Protein AF-A0A4S8J943-F1 (afdb_monomer)

Solvent-accessible surface area (backbone atoms only — not comparable to full-atom values): 22287 Å² total; per-residue (Å²): 136,80,87,85,87,86,80,88,88,89,83,84,87,82,88,81,89,91,85,79,89,87,84,91,85,88,86,90,83,80,93,81,88,86,79,89,82,87,82,88,81,82,85,86,86,86,87,87,85,79,93,77,91,72,76,83,82,77,74,75,72,60,72,79,56,96,92,34,39,56,69,59,49,34,50,54,53,50,51,44,57,72,70,78,46,91,52,74,71,58,53,48,57,63,50,73,76,32,89,60,46,85,79,45,50,64,59,38,49,52,48,36,49,52,53,28,71,75,43,83,53,69,67,58,24,49,49,33,54,48,47,46,55,54,50,50,57,46,51,62,45,53,52,50,54,50,53,49,52,49,53,44,72,78,36,75,90,47,56,69,57,51,50,63,73,45,41,72,74,67,45,70,67,44,64,58,48,55,53,25,48,52,56,48,51,56,39,71,70,35,98,39,72,67,54,25,45,48,50,49,48,48,30,43,74,72,65,65,62,35,74,58,34,51,50,49,49,52,50,53,32,52,52,44,68,70,42,87,84,60,58,66,71,61,36,51,52,38,47,50,50,43,50,44,49,58,48,37,56,59,70,72,48,54,59,54,62,55,36,49,58,50,46,72,66,43,84,54,65,66,65,28,52,53,51,49,54,48,24,59,50,78,65,94,74,80,68,92,72,63,93,79,73,56,64,54,53,62,73,60,46,42,54,53,45,48,53,54,50,56,51,51,54,59,47,45,81,62,39,80,82,63,67,87,86,58,98,67,54,73,64,58,51,50,50,47,50,52,54,43,49,53,39,51,59,65,59,46,47,55,46,56,61,43,60,66,47,69,74,70,116

Foldseek 3Di:
DDDDDDDDDDDDDDDDDDDDDDDDDDDDDDDDDDDDDDDDDDDDDDDDDDDDPDDDPPPDFDDDDDPDGLLRVLVVVLCCCLPVDVDLVVVLVVVLPDPCCVVRVVVNLVSLVVCLVPDPPVVVSVSSVVSSVSNVVSVVVSVVVVVLVVVCVVCVPPVVVSCVVCVVVVCPVCVLLVVLVVLLVVLVPDPDLVVSLVSLLVCLVVVVCDPNNLVVLVVVLVCLVPDPPDDPVVNVSSVSNNVSNVVSCVVSDDLLVVLLVVLLPDPDPVVSVVSVVCLQDPDPPPPVPPPNRRHDHLVVNLVVLVVVLVVVVVVVVVCVVPDDPDPPDPSSNVSSVVSNVCSVPPPVVVVVVVVVVVVPD

Organism: Musa balbisiana (NCBI:txid52838)

Nearest PDB structures (foldseek):
  8rbz-assembly1_g  TM=1.792E-01  e=1.017E+00  Homo sapiens

Sequence (361 aa):
MDSNTHRPSLATSPCSPLLLSANTQASGRSRRKVTRSKRCLHLSKCVASDVGVANLEEQAEVEVAEGYTMTQFCDKMIEFFMHEKPQTKDWRKFLVFRDDWKKYKENFFDRCQVRADTEDDPVMKQKLVGLARKMKKIDDEIEKHMELLMEIQENPLDIDAVVARRRKEFTSDFSTLDVAQSKFDDILNSPSLDEACEKIKRLAKSKELDSSLILLIYRSWAAAKESTSMRSEVKDIMYHIYMTTKRSLKSIAPPEIKLLKYLLNITDPEERFSALATAFSPGDNHDNNDSNALYTTPKELHKWIKTMLDAYHLNKEETDLMEARRMGDPVVIQRLFILKETIEEEYMRQLSEKEDQEGKE

Secondary structure (DSSP, 8-state):
----------------------------------------------------------------BTTB-HHHHHHHHHHHHHHT---HHHHHHHHHT-TTHHHHHHHHHHHHHHHHHH---HHHHHHHHHHHHHHHHHHHHHHHHHHHHHHHHH-TT-HHHHHHHHHHHHTTTTHHHHHHHHHHHHHHT-SSHHHHHHHHHHHHHTT---HHHHHHHHHHHHHHHH-SSS-HHHHHHHHHHHHHHHHHHHHSS-HHHHHHHHHHH--SHHHHHHHHHHHH---S---TT-TT-----HHHHHHHHHHHHHHHHHHHHHHTTS-------HHHHHHHHHHHHHIIIIIIHHHHHHHHHHTT-

pLDDT: mean 70.71, std 22.61, range [24.86, 97.75]

Structure (mmCIF, N/CA/C/O backbone):
data_AF-A0A4S8J943-F1
#
_entry.id   AF-A0A4S8J943-F1
#
loop_
_atom_site.group_PDB
_atom_site.id
_atom_site.type_symbol
_atom_site.label_atom_id
_atom_site.label_alt_id
_atom_site.label_comp_id
_atom_site.label_asym_id
_atom_site.label_entity_id
_atom_site.label_seq_id
_atom_site.pdbx_PDB_ins_code
_atom_site.Cartn_x
_atom_site.Cartn_y
_atom_site.Cartn_z
_atom_site.occupancy
_atom_site.B_iso_or_equiv
_atom_site.auth_seq_id
_atom_site.auth_comp_id
_atom_site.auth_asym_id
_atom_site.auth_atom_id
_atom_site.pdbx_PDB_model_num
ATOM 1 N N . MET A 1 1 ? 22.360 -6.515 -78.325 1.00 39.94 1 MET A N 1
ATOM 2 C CA . MET A 1 1 ? 22.357 -7.201 -77.021 1.00 39.94 1 MET A CA 1
ATOM 3 C C . MET A 1 1 ? 21.036 -6.893 -76.363 1.00 39.94 1 MET A C 1
ATOM 5 O O . MET A 1 1 ? 20.540 -5.780 -76.501 1.00 39.94 1 MET A O 1
ATOM 9 N N . ASP A 1 2 ? 20.457 -7.927 -75.788 1.00 34.56 2 ASP A N 1
ATOM 10 C CA . ASP A 1 2 ? 19.021 -8.120 -75.610 1.00 34.56 2 ASP A CA 1
ATOM 11 C C . ASP A 1 2 ? 18.517 -7.422 -74.330 1.00 34.56 2 ASP A C 1
ATOM 13 O O . ASP A 1 2 ? 19.300 -7.145 -73.425 1.00 34.56 2 ASP A O 1
ATOM 17 N N . SER A 1 3 ? 17.290 -6.893 -74.277 1.00 35.41 3 SER A N 1
ATOM 18 C CA . SER A 1 3 ? 15.998 -7.605 -74.137 1.00 35.41 3 SER A CA 1
ATOM 19 C C . SER A 1 3 ? 15.977 -8.532 -72.899 1.00 35.41 3 SER A C 1
ATOM 21 O O . SER A 1 3 ? 16.920 -9.275 -72.669 1.00 35.41 3 SER A O 1
ATOM 23 N N . ASN A 1 4 ? 14.930 -8.579 -72.067 1.00 33.16 4 ASN A N 1
ATOM 24 C CA . ASN A 1 4 ? 13.526 -8.265 -72.352 1.00 33.16 4 ASN A CA 1
ATOM 25 C C . ASN A 1 4 ? 12.729 -7.778 -71.110 1.00 33.16 4 ASN A C 1
ATOM 27 O O . ASN A 1 4 ? 13.152 -7.924 -69.967 1.00 33.16 4 ASN A O 1
ATOM 31 N N . THR A 1 5 ? 11.544 -7.227 -71.369 1.00 44.31 5 THR A N 1
ATOM 32 C CA . THR A 1 5 ? 10.522 -6.715 -70.433 1.00 44.31 5 THR A CA 1
ATOM 33 C C . THR A 1 5 ? 9.673 -7.849 -69.821 1.00 44.31 5 THR A C 1
ATOM 35 O O . THR A 1 5 ? 9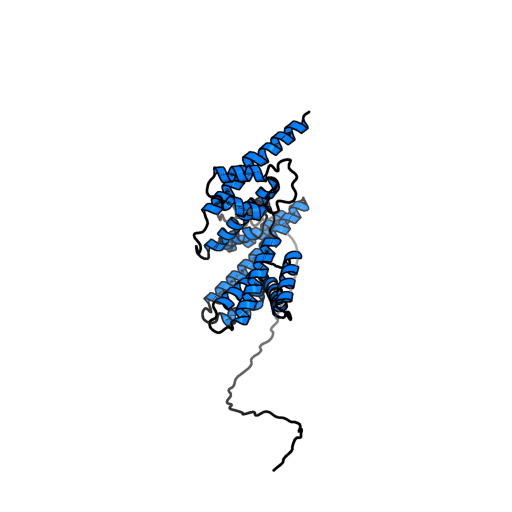.480 -8.849 -70.504 1.00 44.31 5 THR A O 1
ATOM 38 N N . HIS A 1 6 ? 9.101 -7.696 -68.604 1.00 33.78 6 HIS A N 1
ATOM 39 C CA . HIS A 1 6 ? 7.633 -7.794 -68.350 1.00 33.78 6 HIS A CA 1
ATOM 40 C C . HIS A 1 6 ? 7.135 -7.779 -66.879 1.00 33.78 6 HIS A C 1
ATOM 42 O O . HIS A 1 6 ? 7.672 -8.426 -65.987 1.00 33.78 6 HIS A O 1
ATOM 48 N N . ARG A 1 7 ? 5.983 -7.106 -66.703 1.00 36.78 7 ARG A N 1
ATOM 49 C CA . ARG A 1 7 ? 4.874 -7.366 -65.743 1.00 36.78 7 ARG A CA 1
ATOM 50 C C . ARG A 1 7 ? 3.617 -7.713 -66.599 1.00 36.78 7 ARG A C 1
ATOM 52 O O . ARG A 1 7 ? 3.679 -7.417 -67.800 1.00 36.78 7 ARG A O 1
ATOM 59 N N . PRO A 1 8 ? 2.515 -8.337 -66.105 1.00 44.47 8 PRO A N 1
ATOM 60 C CA . PRO A 1 8 ? 1.613 -7.850 -65.038 1.00 44.47 8 PRO A CA 1
ATOM 61 C C . PRO A 1 8 ? 1.472 -8.914 -63.900 1.00 44.47 8 PRO A C 1
ATOM 63 O O . PRO A 1 8 ? 2.521 -9.392 -63.490 1.00 44.47 8 PRO A O 1
ATOM 66 N N . SER A 1 9 ? 0.360 -9.334 -63.259 1.00 31.03 9 SER A N 1
ATOM 67 C CA . SER A 1 9 ? -1.102 -9.083 -63.332 1.00 31.03 9 SER A CA 1
ATOM 68 C C . SER A 1 9 ? -1.809 -9.470 -62.002 1.00 31.03 9 SER A C 1
ATOM 70 O O . SER A 1 9 ? -1.127 -9.653 -60.996 1.00 31.03 9 SER A O 1
ATOM 72 N N . LEU A 1 10 ? -3.150 -9.596 -61.979 1.00 35.31 10 LEU A N 1
ATOM 73 C CA . LEU A 1 10 ? -3.961 -10.075 -60.836 1.00 35.31 10 LEU A CA 1
ATOM 74 C C . LEU A 1 10 ? -4.938 -11.216 -61.211 1.00 35.31 10 LEU A C 1
ATOM 76 O O . LEU A 1 10 ? -5.450 -11.240 -62.326 1.00 35.31 10 LEU A O 1
ATOM 80 N N . ALA A 1 11 ? -5.260 -12.067 -60.225 1.00 31.08 11 ALA A N 1
ATOM 81 C CA . ALA A 1 11 ? -6.480 -12.889 -60.077 1.00 31.08 11 ALA A CA 1
ATOM 82 C C . ALA A 1 11 ? -6.577 -13.292 -58.578 1.00 31.08 11 ALA A C 1
ATOM 84 O O . ALA A 1 11 ? -5.583 -13.761 -58.034 1.00 31.08 11 ALA A O 1
ATOM 85 N N . THR A 1 12 ? -7.560 -12.888 -57.759 1.00 29.66 12 THR A N 1
ATOM 86 C CA . THR A 1 12 ? -8.988 -13.289 -57.636 1.00 29.66 12 THR A CA 1
ATOM 87 C C . THR A 1 12 ? -9.253 -14.720 -57.117 1.00 29.66 12 THR A C 1
ATOM 89 O O . THR A 1 12 ? -8.931 -15.690 -57.789 1.00 29.66 12 THR A O 1
ATOM 92 N N . SER A 1 13 ? -9.893 -14.761 -55.933 1.00 32.44 13 SER A N 1
ATOM 93 C CA . SER A 1 13 ? -10.597 -15.791 -55.116 1.00 32.44 13 SER A CA 1
ATOM 94 C C . SER A 1 13 ? -11.236 -17.020 -55.824 1.00 32.44 13 SER A C 1
ATOM 96 O O . SER A 1 13 ? -11.430 -16.930 -57.035 1.00 32.44 13 SER A O 1
ATOM 98 N N . PRO A 1 14 ? -11.689 -18.110 -55.122 1.00 42.41 14 PRO A N 1
ATOM 99 C CA . PRO A 1 14 ? -12.161 -18.167 -53.713 1.00 42.41 14 PRO A CA 1
ATOM 100 C C . PRO A 1 14 ? -11.860 -19.466 -52.891 1.00 42.41 14 PRO A C 1
ATOM 102 O O . PRO A 1 14 ? -11.020 -20.263 -53.277 1.00 42.41 14 PRO A O 1
ATOM 105 N N . CYS A 1 15 ? -12.553 -19.610 -51.739 1.00 27.33 15 CYS A N 1
ATOM 106 C CA . CYS A 1 15 ? -13.034 -20.809 -50.992 1.00 27.33 15 CYS A CA 1
ATOM 107 C C . CYS A 1 15 ? -12.532 -22.234 -51.370 1.00 27.33 15 CYS A C 1
ATOM 109 O O . CYS A 1 15 ? -12.395 -22.556 -52.539 1.00 27.33 15 CYS A O 1
ATOM 111 N N . SER A 1 16 ? -12.404 -23.216 -50.458 1.00 33.16 16 SER A N 1
ATOM 112 C CA . SER A 1 16 ? -13.113 -23.463 -49.175 1.00 33.16 16 SER A CA 1
ATOM 113 C C . SER A 1 16 ? -12.362 -24.509 -48.287 1.00 33.16 16 SER A C 1
ATOM 115 O O . SER A 1 16 ? -11.292 -24.956 -48.698 1.00 33.16 16 SER A O 1
ATOM 117 N N . PRO A 1 17 ? -12.847 -24.913 -47.085 1.00 40.41 17 PRO A N 1
ATOM 118 C CA . PRO A 1 17 ? -12.076 -25.734 -46.134 1.00 40.41 17 PRO A CA 1
ATOM 119 C C . PRO A 1 17 ? -12.160 -27.254 -46.373 1.00 40.41 17 PRO A C 1
ATOM 121 O O . PRO A 1 17 ? -13.110 -27.753 -46.975 1.00 40.41 17 PRO A O 1
ATOM 124 N N . LEU A 1 18 ? -11.209 -28.004 -45.798 1.00 29.39 18 LEU A N 1
ATOM 125 C CA . LEU A 1 18 ? -11.249 -29.469 -45.715 1.00 29.39 18 LEU A CA 1
ATOM 126 C C . LEU A 1 18 ? -11.749 -29.950 -44.345 1.00 29.39 18 LEU A C 1
ATOM 128 O O . LEU A 1 18 ? -11.126 -29.698 -43.316 1.00 29.39 18 LEU A O 1
ATOM 132 N N . LEU A 1 19 ? -12.851 -30.702 -44.364 1.00 31.66 19 LEU A N 1
ATOM 133 C CA . LEU A 1 19 ? -13.339 -31.524 -43.257 1.00 31.66 19 LEU A CA 1
ATOM 134 C C . LEU A 1 19 ? -13.044 -33.002 -43.538 1.00 31.66 19 LEU A C 1
ATOM 136 O O . LEU A 1 19 ? -13.517 -33.541 -44.536 1.00 31.66 19 LEU A O 1
ATOM 140 N N . LEU A 1 20 ? -12.385 -33.676 -42.596 1.00 28.47 20 LEU A N 1
ATOM 141 C CA . LEU A 1 20 ? -12.606 -35.094 -42.289 1.00 28.47 20 LEU A CA 1
ATOM 142 C C . LEU A 1 20 ? -12.950 -35.145 -40.784 1.00 28.47 20 LEU A C 1
ATOM 144 O O . LEU A 1 20 ? -12.270 -34.494 -40.000 1.00 28.47 20 LEU A O 1
ATOM 148 N N . SER A 1 21 ? -14.048 -35.725 -40.289 1.00 29.50 21 SER A N 1
ATOM 149 C CA . SER A 1 21 ? -14.754 -36.976 -40.626 1.00 29.50 21 SER A CA 1
ATOM 150 C C . SER A 1 21 ? -13.945 -38.241 -40.314 1.00 29.50 21 SER A C 1
ATOM 152 O O . SER A 1 21 ? -12.830 -38.367 -40.798 1.00 29.50 21 SER A O 1
ATOM 154 N N . ALA A 1 22 ? -14.443 -39.261 -39.607 1.00 29.59 22 ALA A N 1
ATOM 155 C CA . ALA A 1 22 ? -15.518 -39.386 -38.608 1.00 29.59 22 ALA A CA 1
ATOM 156 C C . ALA A 1 22 ? -15.441 -40.823 -38.042 1.00 29.59 22 ALA A C 1
ATOM 158 O O . ALA A 1 22 ? -15.153 -41.742 -38.800 1.00 29.59 22 ALA A O 1
ATOM 159 N N . ASN A 1 23 ? -15.731 -41.026 -36.753 1.00 30.39 23 ASN A N 1
ATOM 160 C CA . ASN A 1 23 ? -16.253 -42.273 -36.156 1.00 30.39 23 ASN A CA 1
ATOM 161 C C . ASN A 1 23 ? -16.553 -41.966 -34.674 1.00 30.39 23 ASN A C 1
ATOM 163 O O . ASN A 1 23 ? -15.660 -41.508 -33.973 1.00 30.39 23 ASN A O 1
ATOM 167 N N . THR A 1 24 ? -17.767 -42.044 -34.120 1.00 30.75 24 THR A N 1
ATOM 168 C CA . THR A 1 24 ? -18.928 -42.938 -34.327 1.00 30.75 24 THR A CA 1
ATOM 169 C C . THR A 1 24 ? -18.774 -44.310 -33.673 1.00 30.75 24 THR A C 1
ATOM 171 O O . THR A 1 24 ? -18.433 -45.289 -34.326 1.00 30.75 24 THR A O 1
ATOM 174 N N . GLN A 1 25 ? -19.180 -44.398 -32.404 1.00 31.61 25 GLN A N 1
ATOM 175 C CA . GLN A 1 25 ? -20.237 -45.330 -31.989 1.00 31.61 25 GLN A CA 1
ATOM 176 C C . GLN A 1 25 ? -20.905 -44.839 -30.694 1.00 31.61 25 GLN A C 1
ATOM 178 O O . GLN A 1 25 ? -20.355 -43.990 -29.996 1.00 31.61 25 GLN A O 1
ATOM 183 N N . ALA A 1 26 ? -22.129 -45.300 -30.415 1.00 31.38 26 ALA A N 1
ATOM 184 C CA . ALA A 1 26 ? -22.989 -44.718 -29.384 1.00 31.38 26 ALA A CA 1
ATOM 185 C C . ALA A 1 26 ? -23.801 -45.770 -28.613 1.00 31.38 26 ALA A C 1
ATOM 187 O O . ALA A 1 26 ? -24.328 -46.712 -29.200 1.00 31.38 26 ALA A O 1
ATOM 188 N N . SER A 1 27 ? -23.966 -45.551 -27.305 1.00 31.02 27 SER A N 1
ATOM 189 C CA . SER A 1 27 ? -24.962 -46.208 -26.448 1.00 31.02 27 SER A CA 1
ATOM 190 C C . SER A 1 27 ? -25.145 -45.390 -25.151 1.00 31.02 27 SER A C 1
ATOM 192 O O . SER A 1 27 ? -24.175 -44.843 -24.643 1.00 31.02 27 SER A O 1
ATOM 194 N N . GLY A 1 28 ? -26.337 -45.238 -24.560 1.00 28.39 28 GLY A N 1
ATOM 195 C CA . GLY A 1 28 ? -27.625 -45.732 -25.062 1.00 28.39 28 GLY A CA 1
ATOM 196 C C . GLY A 1 28 ? -28.763 -45.902 -24.042 1.00 28.39 28 GLY A C 1
ATOM 197 O O . GLY A 1 28 ? -29.527 -46.850 -24.194 1.00 28.39 28 GLY A O 1
ATOM 198 N N . ARG A 1 29 ? -28.904 -45.056 -23.002 1.00 30.83 29 ARG A N 1
ATOM 199 C CA . ARG A 1 29 ? -30.071 -45.015 -22.071 1.00 30.83 29 ARG A CA 1
ATOM 200 C C . ARG A 1 29 ? -29.953 -43.842 -21.077 1.00 30.83 29 ARG A C 1
ATOM 202 O O . ARG A 1 29 ? -28.854 -43.360 -20.863 1.00 30.83 29 ARG A O 1
ATOM 209 N N . SER A 1 30 ? -30.984 -43.409 -20.338 1.00 29.92 30 SER A N 1
ATOM 210 C CA . SER A 1 30 ? -32.407 -43.190 -20.671 1.00 29.92 30 SER A CA 1
ATOM 211 C C . SER A 1 30 ? -33.109 -42.447 -19.513 1.00 29.92 30 SER A C 1
ATOM 213 O O . SER A 1 30 ? -33.440 -43.038 -18.487 1.00 29.92 30 SER A O 1
ATOM 215 N N . ARG A 1 31 ? -33.338 -41.143 -19.707 1.00 34.00 31 ARG A N 1
ATOM 216 C CA . ARG A 1 31 ? -34.399 -40.290 -19.125 1.00 34.00 31 ARG A CA 1
ATOM 217 C C . ARG A 1 31 ? -35.362 -40.949 -18.104 1.00 34.00 31 ARG A C 1
ATOM 219 O O . ARG A 1 31 ? -36.233 -41.726 -18.491 1.00 34.00 31 ARG A O 1
ATOM 226 N N . ARG A 1 32 ? -35.407 -40.418 -16.872 1.00 29.11 32 ARG A N 1
ATOM 227 C CA . ARG A 1 32 ? -36.643 -40.346 -16.059 1.00 29.11 32 ARG A CA 1
ATOM 228 C C . ARG A 1 32 ? -36.814 -38.958 -15.433 1.00 29.11 32 ARG A C 1
ATOM 230 O O . ARG A 1 32 ? -35.981 -38.524 -14.651 1.00 29.11 32 ARG A O 1
ATOM 237 N N . LYS A 1 33 ? -37.921 -38.282 -15.763 1.00 35.19 33 LYS A N 1
ATOM 238 C CA . LYS A 1 33 ? -38.522 -37.237 -14.916 1.00 35.19 33 LYS A CA 1
ATOM 239 C C . LYS A 1 33 ? -39.558 -37.919 -14.022 1.00 35.19 33 LYS A C 1
ATOM 241 O O . LYS A 1 33 ? -40.261 -38.803 -14.506 1.00 35.19 33 LYS A O 1
ATOM 246 N N . VAL A 1 34 ? -39.712 -37.462 -12.784 1.00 30.30 34 VAL A N 1
ATOM 247 C CA . VAL A 1 34 ? -40.886 -37.752 -11.946 1.00 30.30 34 VAL A CA 1
ATOM 248 C C . VAL A 1 34 ? -41.404 -36.426 -11.405 1.00 30.30 34 VAL A C 1
ATOM 250 O O . VAL A 1 34 ? -40.619 -35.556 -11.033 1.00 30.30 34 VAL A O 1
ATOM 253 N N . THR A 1 35 ? -42.720 -36.245 -11.405 1.00 29.55 35 THR A N 1
ATOM 254 C CA . THR A 1 35 ? -43.385 -35.025 -10.943 1.00 29.55 35 THR A CA 1
ATOM 255 C C . THR A 1 35 ? -44.467 -35.355 -9.923 1.00 29.55 35 THR A C 1
ATOM 257 O O . THR A 1 35 ? -45.180 -36.339 -10.072 1.00 29.55 35 THR A O 1
ATOM 260 N N . ARG A 1 36 ? -44.641 -34.441 -8.958 1.00 29.45 36 ARG A N 1
ATOM 261 C CA . ARG A 1 36 ? -45.905 -34.141 -8.260 1.00 29.45 36 ARG A CA 1
ATOM 262 C C . ARG A 1 36 ? -46.612 -35.302 -7.535 1.00 29.45 36 ARG A C 1
ATOM 264 O O . ARG A 1 36 ? -47.326 -36.096 -8.134 1.00 29.45 36 ARG A O 1
ATOM 271 N N . SER A 1 37 ? -46.687 -35.171 -6.212 1.00 27.22 37 SER A N 1
ATOM 272 C CA . SER A 1 37 ? -47.910 -35.508 -5.475 1.00 27.22 37 SER A CA 1
ATOM 273 C C . SER A 1 37 ? -48.194 -34.433 -4.427 1.00 27.22 37 SER A C 1
ATOM 275 O O . SER A 1 37 ? -47.371 -34.187 -3.552 1.00 27.22 37 SER A O 1
ATOM 277 N N . LYS A 1 38 ? -49.349 -33.764 -4.533 1.00 34.12 38 LYS A N 1
ATOM 278 C CA . LYS A 1 38 ? -49.911 -32.969 -3.431 1.00 34.12 38 LYS A CA 1
ATOM 279 C C . LYS A 1 38 ? -50.801 -33.902 -2.614 1.00 34.12 38 LYS A C 1
ATOM 281 O O . LYS A 1 38 ? -51.592 -34.631 -3.211 1.00 34.12 38 LYS A O 1
ATOM 286 N N . ARG A 1 39 ? -50.791 -33.790 -1.286 1.00 26.86 39 ARG A N 1
ATOM 287 C CA . ARG A 1 39 ? -51.923 -34.247 -0.469 1.00 26.86 39 ARG A CA 1
ATOM 288 C C . ARG A 1 39 ? -52.151 -33.286 0.695 1.00 26.86 39 ARG A C 1
ATOM 290 O O . ARG A 1 39 ? -51.518 -33.389 1.733 1.00 26.86 39 ARG A O 1
ATOM 297 N N . CYS A 1 40 ? -53.043 -32.326 0.471 1.00 27.00 40 CYS A N 1
ATOM 298 C CA . CYS A 1 40 ? -53.685 -31.588 1.552 1.00 27.00 40 CYS A CA 1
ATOM 299 C C . CYS A 1 40 ? -54.763 -32.498 2.162 1.00 27.00 40 CYS A C 1
ATOM 301 O O . CYS A 1 40 ? -55.437 -33.213 1.415 1.00 27.00 40 CYS A O 1
ATOM 303 N N . LEU A 1 41 ? -54.927 -32.470 3.482 1.00 32.00 41 LEU A N 1
ATOM 304 C CA . LEU A 1 41 ? -56.093 -33.027 4.166 1.00 32.00 41 LEU A CA 1
ATOM 305 C C . LEU A 1 41 ? -56.741 -31.946 5.027 1.00 32.00 41 LEU A C 1
ATOM 307 O O . LEU A 1 41 ? -56.099 -30.983 5.439 1.00 32.00 41 LEU A O 1
ATOM 311 N N . HIS A 1 42 ? -58.052 -32.074 5.195 1.00 27.59 42 HIS A N 1
ATOM 312 C CA . HIS A 1 42 ? -58.909 -30.975 5.610 1.00 27.59 42 HIS A CA 1
ATOM 313 C C . HIS A 1 42 ? -59.016 -30.866 7.135 1.00 27.59 42 HIS A C 1
ATOM 315 O O . HIS A 1 42 ? -59.360 -31.831 7.808 1.00 27.59 42 HIS A O 1
ATOM 321 N N . LEU A 1 43 ? -58.772 -29.650 7.627 1.00 32.34 43 LEU A N 1
ATOM 322 C CA . LEU A 1 43 ? -59.587 -28.920 8.603 1.00 32.34 43 LEU A CA 1
ATOM 323 C C . LEU A 1 43 ? -60.575 -29.738 9.461 1.00 32.34 43 LEU A C 1
ATOM 325 O O . LEU A 1 43 ? -61.571 -30.245 8.945 1.00 32.34 43 LEU A O 1
ATOM 329 N N . SER A 1 44 ? -60.427 -29.639 10.785 1.00 28.75 44 SER A N 1
ATOM 330 C CA . SER A 1 44 ? -61.564 -29.733 11.708 1.00 28.75 44 SER A CA 1
ATOM 331 C C . SER A 1 44 ? -61.594 -28.533 12.665 1.00 28.75 44 SER A C 1
ATOM 333 O O . SER A 1 44 ? -60.573 -27.897 12.918 1.00 28.75 44 SER A O 1
ATOM 335 N N . LYS A 1 45 ? -62.797 -28.193 13.128 1.00 31.55 45 LYS A N 1
ATOM 336 C CA . LYS A 1 45 ? -63.180 -27.025 13.951 1.00 31.55 45 LYS A CA 1
ATOM 337 C C . LYS A 1 45 ? -63.615 -27.528 15.344 1.00 31.55 45 LYS A C 1
ATOM 339 O O . LYS A 1 45 ? -64.014 -28.682 15.425 1.00 31.55 45 LYS A O 1
ATOM 344 N N . CYS A 1 46 ? -63.676 -26.777 16.449 1.00 24.86 46 CYS A N 1
ATOM 345 C CA . CYS A 1 46 ? -63.260 -25.418 16.859 1.00 24.86 46 CYS A CA 1
ATOM 346 C C . CYS A 1 46 ? -63.447 -25.327 18.408 1.00 24.86 46 CYS A C 1
ATOM 348 O O . CYS A 1 46 ? -63.879 -26.302 19.012 1.00 24.86 46 CYS A O 1
ATOM 350 N N . VAL A 1 47 ? -63.304 -24.115 18.975 1.00 30.73 47 VAL A N 1
ATOM 351 C CA . VAL A 1 47 ? -63.999 -23.580 20.182 1.00 30.73 47 VAL A CA 1
ATOM 352 C C . VAL A 1 47 ? -63.222 -23.530 21.517 1.00 30.73 47 VAL A C 1
ATOM 354 O O . VAL A 1 47 ? -62.861 -24.546 22.087 1.00 30.73 47 VAL A O 1
ATOM 357 N N . ALA A 1 48 ? -63.167 -22.290 22.030 1.00 27.03 48 ALA A N 1
ATOM 358 C CA . ALA A 1 48 ? -63.011 -21.820 23.415 1.00 27.03 48 ALA A CA 1
ATOM 359 C C . ALA A 1 48 ? -61.654 -21.909 24.145 1.00 27.03 48 ALA A C 1
ATOM 361 O O . ALA A 1 48 ? -60.865 -22.836 24.022 1.00 27.03 48 ALA A O 1
ATOM 362 N N . SER A 1 49 ? -61.447 -20.844 24.917 1.00 35.09 49 SER A N 1
ATOM 363 C CA . SER A 1 49 ? -60.323 -20.476 25.774 1.00 35.09 49 SER A CA 1
ATOM 364 C C . SER A 1 49 ? -60.262 -21.225 27.104 1.00 35.09 49 SER A C 1
ATOM 366 O O . SER A 1 49 ? -61.307 -21.523 27.679 1.00 35.09 49 SER A O 1
ATOM 368 N N . ASP A 1 50 ? -59.067 -21.255 27.693 1.00 28.47 50 ASP A N 1
ATOM 369 C CA . ASP A 1 50 ? -58.907 -20.787 29.076 1.00 28.47 50 ASP A CA 1
ATOM 370 C C . ASP A 1 50 ? -57.625 -19.933 29.206 1.00 28.47 50 ASP A C 1
ATOM 372 O O . ASP A 1 50 ? -56.762 -19.967 28.322 1.00 28.47 50 ASP A O 1
ATOM 376 N N . VAL A 1 51 ? -57.515 -19.121 30.260 1.00 41.69 51 VAL A N 1
ATOM 377 C CA . VAL A 1 51 ? -56.401 -18.181 30.486 1.00 41.69 51 VAL A CA 1
ATOM 378 C C . VAL A 1 51 ? -55.297 -18.853 31.307 1.00 41.69 51 VAL A C 1
ATOM 380 O O . VAL A 1 51 ? -55.242 -18.747 32.530 1.00 41.69 51 VAL A O 1
ATOM 383 N N . GLY A 1 52 ? -54.387 -19.540 30.615 1.00 27.53 52 GLY A N 1
ATOM 384 C CA . GLY A 1 52 ? -53.185 -20.123 31.214 1.00 27.53 52 GLY A CA 1
ATOM 385 C C . GLY A 1 52 ? -51.981 -19.184 31.144 1.00 27.53 52 GLY A C 1
ATOM 386 O O . GLY A 1 52 ? -51.294 -19.147 30.127 1.00 27.53 52 GLY A O 1
ATOM 387 N N . VAL A 1 53 ? -51.680 -18.465 32.231 1.00 41.25 53 VAL A N 1
ATOM 388 C CA . VAL A 1 53 ? -50.351 -17.853 32.411 1.00 41.25 53 VAL A CA 1
ATOM 389 C C . VAL A 1 53 ? -49.371 -18.971 32.761 1.00 41.25 53 VAL A C 1
ATOM 391 O O . VAL A 1 53 ? -49.396 -19.487 33.876 1.00 41.25 53 VAL A O 1
ATOM 394 N N . ALA A 1 54 ? -48.525 -19.354 31.807 1.00 27.89 54 ALA A N 1
ATOM 395 C CA . ALA A 1 54 ? -47.499 -20.372 31.992 1.00 27.89 54 ALA A CA 1
ATOM 396 C C . ALA A 1 54 ? -46.186 -19.916 31.343 1.00 27.89 54 ALA A C 1
ATOM 398 O O . ALA A 1 54 ? -46.153 -19.648 30.148 1.00 27.89 54 ALA A O 1
ATOM 399 N N . ASN A 1 55 ? -45.161 -19.807 32.188 1.00 28.30 55 ASN A N 1
ATOM 400 C CA . ASN A 1 55 ? -43.726 -19.657 31.949 1.00 28.30 55 ASN A CA 1
ATOM 401 C C . ASN A 1 55 ? -43.225 -19.140 30.587 1.00 28.30 55 ASN A C 1
ATOM 403 O O . ASN A 1 55 ? -43.367 -19.773 29.545 1.00 28.30 55 ASN A O 1
ATOM 407 N N . LEU A 1 56 ? -42.416 -18.080 30.681 1.00 35.91 56 LEU A N 1
ATOM 408 C CA . LEU A 1 56 ? -41.215 -17.932 29.860 1.00 35.91 56 LEU A CA 1
ATOM 409 C C . LEU A 1 56 ? -40.491 -19.285 29.760 1.00 35.91 56 LEU A C 1
ATOM 411 O O . LEU A 1 56 ? -40.119 -19.853 30.788 1.00 35.91 56 LEU A O 1
ATOM 415 N N . GLU A 1 57 ? -40.246 -19.777 28.546 1.00 29.77 57 GLU A N 1
ATOM 416 C CA . GLU A 1 57 ? -39.201 -20.780 28.349 1.00 29.77 57 GLU A CA 1
ATOM 417 C C . GLU A 1 57 ? -37.855 -20.089 28.574 1.00 29.77 57 GLU A C 1
ATOM 419 O O . GLU A 1 57 ? -37.282 -19.474 27.675 1.00 29.77 57 GLU A O 1
ATOM 424 N N . GLU A 1 58 ? -37.378 -20.163 29.815 1.00 39.78 58 GLU A N 1
ATOM 425 C CA . GLU A 1 58 ? -36.009 -19.844 30.203 1.00 39.78 58 GLU A CA 1
ATOM 426 C C . GLU A 1 58 ? -35.075 -20.840 29.500 1.00 39.78 58 GLU A C 1
ATOM 428 O O . GLU A 1 58 ? -34.727 -21.898 30.028 1.00 39.78 58 GLU A O 1
ATOM 433 N N . GLN A 1 59 ? -34.732 -20.533 28.245 1.00 34.81 59 GLN A N 1
ATOM 434 C CA . GLN A 1 59 ? -33.733 -21.272 27.484 1.00 34.81 59 GLN A CA 1
ATOM 435 C C . GLN A 1 59 ? -32.399 -21.108 28.207 1.00 34.81 59 GLN A C 1
ATOM 437 O O . GLN A 1 59 ? -31.777 -20.052 28.128 1.00 34.81 59 GLN A O 1
ATOM 442 N N . ALA A 1 60 ? -32.021 -22.141 28.963 1.00 38.47 60 ALA A N 1
ATOM 443 C CA . ALA A 1 60 ? -30.901 -22.105 29.891 1.00 38.47 60 ALA A CA 1
ATOM 444 C C . ALA A 1 60 ? -29.637 -21.550 29.217 1.00 38.47 60 ALA A C 1
ATOM 446 O O . ALA A 1 60 ? -29.105 -22.165 28.288 1.00 38.47 60 ALA A O 1
ATOM 447 N N . GLU A 1 61 ? -29.165 -20.388 29.682 1.00 44.22 61 GLU A N 1
ATOM 448 C CA . GLU A 1 61 ? -27.959 -19.768 29.141 1.00 44.22 61 GLU A CA 1
ATOM 449 C C . GLU A 1 61 ? -26.749 -20.657 29.444 1.00 44.22 61 GLU A C 1
ATOM 451 O O . GLU A 1 61 ? -26.255 -20.715 30.569 1.00 44.22 61 GLU A O 1
ATOM 456 N N . VAL A 1 62 ? -26.267 -21.363 28.422 1.00 52.69 62 VAL A N 1
ATOM 457 C CA . VAL A 1 62 ? -25.063 -22.189 28.519 1.00 52.69 62 VAL A CA 1
ATOM 458 C C . VAL A 1 62 ? -23.852 -21.277 28.739 1.00 52.69 62 VAL A C 1
ATOM 460 O O . VAL A 1 62 ? -23.592 -20.377 27.938 1.00 52.69 62 VAL A O 1
ATOM 463 N N . GLU A 1 63 ? -23.094 -21.520 29.810 1.00 51.50 63 GLU A N 1
ATOM 464 C CA . GLU A 1 63 ? -21.786 -20.892 30.021 1.00 51.50 63 GLU A CA 1
ATOM 465 C C . GLU A 1 63 ? -20.803 -21.357 28.937 1.00 51.50 63 GLU A C 1
ATOM 467 O O . GLU A 1 63 ? -20.641 -22.558 28.711 1.00 51.50 63 GLU A O 1
ATOM 472 N N . VAL A 1 64 ? -20.129 -20.415 28.269 1.00 55.69 64 VAL A N 1
ATOM 473 C CA . VAL A 1 64 ? -19.195 -20.733 27.166 1.00 55.69 64 VAL A CA 1
ATOM 474 C C . VAL A 1 64 ? -17.757 -20.275 27.437 1.00 55.69 64 VAL A C 1
ATOM 476 O O . VAL A 1 64 ? -16.829 -20.907 26.935 1.00 55.69 64 VAL A O 1
ATOM 479 N N . ALA A 1 65 ? -17.535 -19.250 28.270 1.00 44.34 65 ALA A N 1
ATOM 480 C CA . ALA A 1 65 ? -16.203 -18.887 28.766 1.00 44.34 65 ALA A CA 1
ATOM 481 C C . ALA A 1 65 ? -16.264 -18.075 30.075 1.00 44.34 65 ALA A C 1
ATOM 483 O O . ALA A 1 65 ? -17.126 -17.215 30.234 1.00 44.34 65 ALA A O 1
ATOM 484 N N . GLU A 1 66 ? -15.309 -18.323 30.980 1.00 52.09 66 GLU A N 1
ATOM 485 C CA . GLU A 1 66 ? -14.964 -17.480 32.147 1.00 52.09 66 GLU A CA 1
ATOM 486 C C . GLU A 1 66 ? -16.135 -16.997 33.038 1.00 52.09 66 GLU A C 1
ATOM 488 O O . GLU A 1 66 ? -16.064 -15.918 33.623 1.00 52.09 66 GLU A O 1
ATOM 493 N N . GLY A 1 67 ? -17.207 -17.786 33.167 1.00 58.44 67 GLY A N 1
ATOM 494 C CA . GLY A 1 67 ? -18.368 -17.439 34.000 1.00 58.44 67 GLY A CA 1
ATOM 495 C C . GLY A 1 67 ? -19.261 -16.331 33.427 1.00 58.44 67 GLY A C 1
ATOM 496 O O . GLY A 1 67 ? -20.017 -15.710 34.173 1.00 58.44 67 GLY A O 1
ATOM 497 N N . TYR A 1 68 ? -19.167 -16.057 32.121 1.00 62.81 68 TYR A N 1
ATOM 498 C CA . TYR A 1 68 ? -20.079 -15.159 31.412 1.00 62.81 68 TYR A CA 1
ATOM 499 C C . TYR A 1 68 ? -21.127 -15.948 30.632 1.00 62.81 68 TYR A C 1
ATOM 501 O O . TYR A 1 68 ? -20.814 -16.925 29.941 1.00 62.81 68 TYR A O 1
ATOM 509 N N . THR A 1 69 ? -22.370 -15.472 30.685 1.00 81.00 69 THR A N 1
ATOM 510 C CA . THR A 1 69 ? -23.439 -16.011 29.840 1.00 81.00 69 THR A CA 1
ATOM 511 C C . THR A 1 69 ? -23.247 -15.577 28.385 1.00 81.00 69 THR A C 1
ATOM 513 O O . THR A 1 69 ? -22.581 -14.573 28.103 1.00 81.00 69 THR A O 1
ATOM 516 N N . MET A 1 70 ? -23.820 -16.321 27.433 1.00 82.75 70 MET A N 1
ATOM 517 C CA . MET A 1 70 ? -23.670 -16.021 26.002 1.00 82.75 70 MET A CA 1
ATOM 518 C C . MET A 1 70 ? -24.099 -14.584 25.661 1.00 82.75 70 MET A C 1
ATOM 520 O O . MET A 1 70 ? -23.429 -13.903 24.878 1.00 82.75 70 MET A O 1
ATOM 524 N N . THR A 1 71 ? -25.162 -14.087 26.301 1.00 83.81 71 THR A N 1
ATOM 525 C CA . THR A 1 71 ? -25.629 -12.702 26.156 1.00 83.81 71 THR A CA 1
ATOM 526 C C . THR A 1 71 ? -24.564 -11.692 26.602 1.00 83.81 71 THR A C 1
ATOM 528 O O . THR A 1 71 ? -24.222 -10.782 25.844 1.00 83.81 71 THR A O 1
ATOM 531 N N . GLN A 1 72 ? -23.978 -11.886 27.789 1.00 83.38 72 GLN A N 1
ATOM 532 C CA . GLN A 1 72 ? -22.944 -11.005 28.356 1.00 83.38 72 GLN A CA 1
ATOM 533 C C . GLN A 1 72 ? -21.642 -11.025 27.539 1.00 83.38 72 GLN A C 1
ATOM 535 O O . GLN A 1 72 ? -20.977 -9.999 27.378 1.00 83.38 72 GLN A O 1
ATOM 540 N N . PHE A 1 73 ? -21.274 -12.190 27.001 1.00 84.62 73 PHE A N 1
ATOM 541 C CA . PHE A 1 73 ? -20.137 -12.328 26.094 1.00 84.62 73 PHE A CA 1
ATOM 542 C C . PHE A 1 73 ? -20.370 -11.553 24.790 1.00 84.62 73 PHE A C 1
ATOM 544 O O . PHE A 1 73 ? -19.504 -10.785 24.364 1.00 84.62 73 PHE A O 1
ATOM 551 N N . CYS A 1 74 ? -21.557 -11.684 24.190 1.00 87.25 74 CYS A N 1
ATOM 552 C CA . CYS A 1 74 ? -21.924 -10.928 22.993 1.00 87.25 74 CYS A CA 1
ATOM 553 C C . CYS A 1 74 ? -21.953 -9.413 23.250 1.00 87.25 74 CYS A C 1
ATOM 555 O O . CYS A 1 74 ? -21.492 -8.657 22.397 1.00 87.25 74 CYS A O 1
ATOM 557 N N . ASP A 1 75 ? -22.400 -8.964 24.427 1.00 88.31 75 ASP A N 1
ATOM 558 C CA . ASP A 1 75 ? -22.356 -7.550 24.823 1.00 88.31 75 ASP A CA 1
ATOM 559 C C . ASP A 1 75 ? -20.930 -6.983 24.849 1.00 88.31 75 ASP A C 1
ATOM 561 O O . ASP A 1 75 ? -20.670 -5.955 24.218 1.00 88.31 75 ASP A O 1
ATOM 565 N N . LYS A 1 76 ? -19.982 -7.690 25.478 1.00 87.50 76 LYS A N 1
ATOM 566 C CA . LYS A 1 76 ? -18.562 -7.297 25.464 1.00 87.50 76 LYS A CA 1
ATOM 567 C C . LYS A 1 76 ? -17.974 -7.275 24.052 1.00 87.50 76 LYS A C 1
ATOM 569 O O . LYS A 1 76 ? -17.210 -6.372 23.719 1.00 87.50 76 LYS A O 1
ATOM 574 N N . MET A 1 77 ? -18.332 -8.247 23.208 1.00 84.19 77 MET A N 1
ATOM 575 C CA . MET A 1 77 ? -17.892 -8.280 21.807 1.00 84.19 77 MET A CA 1
ATOM 576 C C . MET A 1 77 ? -18.450 -7.092 21.005 1.00 84.19 77 MET A C 1
ATOM 578 O O . MET A 1 77 ? -17.734 -6.529 20.177 1.00 84.19 77 MET A O 1
ATOM 582 N N . ILE A 1 78 ? -19.703 -6.689 21.249 1.00 89.25 78 ILE A N 1
ATOM 583 C CA . ILE A 1 78 ? -20.312 -5.498 20.636 1.00 89.25 78 ILE A CA 1
ATOM 584 C C . ILE A 1 78 ? -19.541 -4.246 21.060 1.00 89.25 78 ILE A C 1
ATOM 586 O O . ILE A 1 78 ? -19.091 -3.490 20.200 1.00 89.25 78 ILE A O 1
ATOM 590 N N . GLU A 1 79 ? -19.328 -4.055 22.360 1.00 87.25 79 GLU A N 1
ATOM 591 C CA . GLU A 1 79 ? -18.632 -2.885 22.908 1.00 87.25 79 GLU A CA 1
ATOM 592 C C . GLU A 1 79 ? -17.183 -2.786 22.396 1.00 87.25 79 GLU A C 1
ATOM 594 O O . GLU A 1 79 ? -16.774 -1.727 21.915 1.00 87.25 79 GLU A O 1
ATOM 599 N N . PHE A 1 80 ? -16.445 -3.900 22.355 1.00 84.31 80 PHE A N 1
ATOM 600 C CA . PHE A 1 80 ? -15.109 -3.979 21.751 1.00 84.31 80 PHE A CA 1
ATOM 601 C C . PHE A 1 80 ? -15.088 -3.489 20.290 1.00 84.31 80 PHE A C 1
ATOM 603 O O . PHE A 1 80 ? -14.300 -2.605 19.933 1.00 84.31 80 PHE A O 1
ATOM 610 N N . PHE A 1 81 ? -15.987 -4.002 19.440 1.00 84.12 81 PHE A N 1
ATOM 611 C CA . PHE A 1 81 ? -16.060 -3.594 18.031 1.00 84.12 81 PHE A CA 1
ATOM 612 C C . PHE A 1 81 ? -16.646 -2.186 17.820 1.00 84.12 81 PHE A C 1
ATOM 614 O O . PHE A 1 81 ? -16.411 -1.585 16.769 1.00 84.12 81 PHE A O 1
ATOM 621 N N . MET A 1 82 ? -17.385 -1.634 18.788 1.00 81.12 82 MET A N 1
ATOM 622 C CA . MET A 1 82 ? -17.874 -0.251 18.737 1.00 81.12 82 MET A CA 1
ATOM 623 C C . MET A 1 82 ? -16.835 0.783 19.183 1.00 81.12 82 MET A C 1
ATOM 625 O O . MET A 1 82 ? -16.865 1.904 18.668 1.00 81.12 82 MET A O 1
ATOM 629 N N . HIS A 1 83 ? -15.935 0.430 20.107 1.00 73.88 83 HIS A N 1
ATOM 630 C CA . HIS A 1 83 ? -15.072 1.402 20.786 1.00 73.88 83 HIS A CA 1
ATOM 631 C C . HIS A 1 83 ? -13.571 1.254 20.492 1.00 73.88 83 HIS A C 1
ATOM 633 O O . HIS A 1 83 ? -12.914 2.270 20.268 1.00 73.88 83 HIS A O 1
ATOM 639 N N . GLU A 1 84 ? -13.011 0.041 20.436 1.00 58.31 84 GLU A N 1
ATOM 640 C CA . GLU A 1 84 ? -11.545 -0.131 20.379 1.00 58.31 84 GLU A CA 1
ATOM 641 C C . GLU A 1 84 ? -10.964 -0.225 18.961 1.00 58.31 84 GLU A C 1
ATOM 643 O O . GLU A 1 84 ? -9.782 0.065 18.748 1.00 58.31 84 GLU A O 1
ATOM 648 N N . LYS A 1 85 ? -11.766 -0.644 17.972 1.00 54.41 85 LYS A N 1
ATOM 649 C CA . LYS A 1 85 ? -11.305 -0.901 16.594 1.00 54.41 85 LYS A CA 1
ATOM 650 C C . LYS A 1 85 ? -12.290 -0.341 15.558 1.00 54.41 85 LYS A C 1
ATOM 652 O O . LYS A 1 85 ? -13.199 -1.053 15.150 1.00 54.41 85 LYS A O 1
ATOM 657 N N . PRO A 1 86 ? -12.133 0.899 15.061 1.00 59.09 86 PRO A N 1
ATOM 658 C CA . PRO A 1 86 ? -13.065 1.466 14.079 1.00 59.09 86 PRO A CA 1
ATOM 659 C C . PRO A 1 86 ? -12.870 0.954 12.635 1.00 59.09 86 PRO A C 1
ATOM 6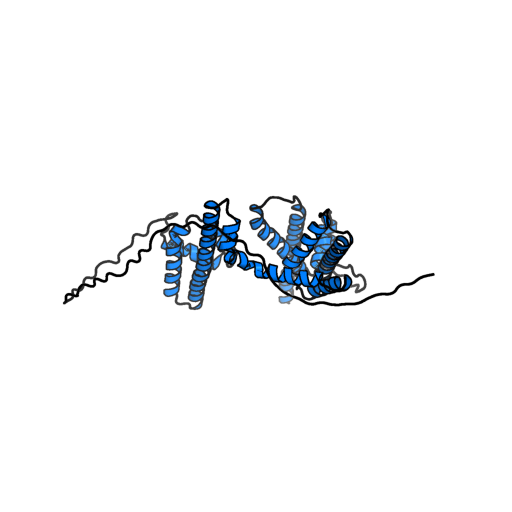61 O O . PRO A 1 86 ? -13.740 1.187 11.788 1.00 59.09 86 PRO A O 1
ATOM 664 N N . GLN A 1 87 ? -11.753 0.278 12.320 1.00 60.19 87 GLN A N 1
ATOM 665 C CA . GLN A 1 87 ? -11.439 -0.191 10.963 1.00 60.19 87 GLN A CA 1
ATOM 666 C C . GLN A 1 87 ? -11.823 -1.659 10.728 1.00 60.19 87 GLN A C 1
ATOM 668 O O . GLN A 1 87 ? -11.398 -2.567 11.437 1.00 60.19 87 GLN A O 1
ATOM 673 N N . THR A 1 88 ? -12.547 -1.915 9.635 1.00 63.59 88 THR A N 1
ATOM 674 C CA . THR A 1 88 ? -13.000 -3.263 9.240 1.00 63.59 88 THR A CA 1
ATOM 675 C C . THR A 1 88 ? -11.874 -4.206 8.804 1.00 63.59 88 THR A C 1
ATOM 677 O O . THR A 1 88 ? -12.121 -5.400 8.653 1.00 63.59 88 THR A O 1
ATOM 680 N N . LYS A 1 89 ? -10.648 -3.706 8.591 1.00 65.12 89 LYS A N 1
ATOM 681 C CA . LYS A 1 89 ? -9.465 -4.546 8.337 1.00 65.12 89 LYS A CA 1
ATOM 682 C C . LYS A 1 89 ? -9.058 -5.338 9.583 1.00 65.12 89 LYS A C 1
ATOM 684 O O . LYS A 1 89 ? -8.746 -6.519 9.469 1.00 65.12 89 LYS A O 1
ATOM 689 N N . ASP A 1 90 ? -9.134 -4.719 10.758 1.00 71.81 90 ASP A N 1
ATOM 690 C CA . ASP A 1 90 ? -8.718 -5.336 12.021 1.00 71.81 90 ASP A CA 1
ATOM 691 C C . ASP A 1 90 ? -9.696 -6.441 12.432 1.00 71.81 90 ASP A C 1
ATOM 693 O O . ASP A 1 90 ? -9.290 -7.520 12.856 1.00 71.81 90 ASP A O 1
ATOM 697 N N . TRP A 1 91 ? -10.998 -6.211 12.223 1.00 80.88 91 TRP A N 1
ATOM 698 C CA . TRP A 1 91 ? -12.061 -7.173 12.540 1.00 80.88 91 TRP A CA 1
ATOM 699 C C . TRP A 1 91 ? -11.872 -8.507 11.804 1.00 80.88 91 TRP A C 1
ATOM 701 O O . TRP A 1 91 ? -12.123 -9.562 12.379 1.00 80.88 91 TRP A O 1
ATOM 711 N N . ARG A 1 92 ? -11.368 -8.475 10.558 1.00 77.94 92 ARG A N 1
ATOM 712 C CA . ARG A 1 92 ? -11.026 -9.690 9.798 1.00 77.94 92 ARG A CA 1
ATOM 713 C C . ARG A 1 92 ? -9.967 -10.518 10.520 1.00 77.94 92 ARG A C 1
ATOM 715 O O . ARG A 1 92 ? -10.159 -11.717 10.664 1.00 77.94 92 ARG A O 1
ATOM 722 N N . LYS A 1 93 ? -8.891 -9.887 11.011 1.00 74.50 93 LYS A N 1
ATOM 723 C CA . LYS A 1 93 ? -7.830 -10.570 11.774 1.00 74.50 93 LYS A CA 1
ATOM 724 C C . LYS A 1 93 ? -8.415 -11.234 13.028 1.00 74.50 93 LYS A C 1
ATOM 726 O O . LYS A 1 93 ? -8.202 -12.422 13.237 1.00 74.50 93 LYS A O 1
ATOM 731 N N . PHE A 1 94 ? -9.224 -10.506 13.804 1.00 73.94 94 PHE A N 1
ATOM 732 C CA . PHE A 1 94 ? -9.857 -11.043 15.019 1.00 73.94 94 PHE A CA 1
ATOM 733 C C . PHE A 1 94 ? -10.828 -12.209 14.770 1.00 73.94 94 PHE A C 1
ATOM 735 O O . PHE A 1 94 ? -10.934 -13.081 15.630 1.00 73.94 94 PHE A O 1
ATOM 742 N N . LEU A 1 95 ? -11.530 -12.242 13.631 1.00 75.31 95 LEU A N 1
ATOM 743 C CA . LEU A 1 95 ? -12.440 -13.346 13.301 1.00 75.31 95 LEU A CA 1
ATOM 744 C C . LEU A 1 95 ? -11.742 -14.542 12.638 1.00 75.31 95 LEU A C 1
ATOM 746 O O . LEU A 1 95 ? -12.089 -15.675 12.951 1.00 75.31 95 LEU A O 1
ATOM 750 N N . VAL A 1 96 ? -10.752 -14.321 11.766 1.00 68.88 96 VAL A N 1
ATOM 751 C CA . VAL A 1 96 ? -10.020 -15.411 11.087 1.00 68.88 96 VAL A CA 1
ATOM 752 C C . VAL A 1 96 ? -9.241 -16.281 12.078 1.00 68.88 96 VAL A C 1
ATOM 754 O O . VAL A 1 96 ? -9.154 -17.486 11.877 1.00 68.88 96 VAL A O 1
ATOM 757 N N . PHE A 1 97 ? -8.724 -15.702 13.168 1.00 58.06 97 PHE A N 1
ATOM 758 C CA . PHE A 1 97 ? -8.016 -16.443 14.222 1.00 58.06 97 PHE A CA 1
ATOM 759 C C . PHE A 1 97 ? -8.918 -16.927 15.375 1.00 58.06 97 PHE A C 1
ATOM 761 O O . PHE A 1 97 ? -8.406 -17.345 16.413 1.00 58.06 97 PHE A O 1
ATOM 768 N N . ARG A 1 98 ? -10.251 -16.878 15.227 1.00 65.19 98 ARG A N 1
ATOM 769 C CA . ARG A 1 98 ? -11.202 -17.459 16.189 1.00 65.19 98 ARG A CA 1
ATOM 770 C C . ARG A 1 98 ? -11.986 -18.603 15.551 1.00 65.19 98 ARG A C 1
ATOM 772 O O . ARG A 1 98 ? -13.084 -18.401 15.033 1.00 65.19 98 ARG A O 1
ATOM 779 N N . ASP A 1 99 ? -11.472 -19.822 15.717 1.00 60.25 99 ASP A N 1
ATOM 780 C CA . ASP A 1 99 ? -12.175 -21.076 15.388 1.00 60.25 99 ASP A CA 1
ATOM 781 C C . ASP A 1 99 ? -13.586 -21.134 16.012 1.00 60.25 99 ASP A C 1
ATOM 783 O O . ASP A 1 99 ? -14.526 -21.700 15.448 1.00 60.25 99 ASP A O 1
ATOM 787 N N . ASP A 1 100 ? -13.753 -20.483 17.167 1.00 69.06 100 ASP A N 1
ATOM 788 C CA . ASP A 1 100 ? -15.008 -20.388 17.906 1.00 69.06 100 ASP A CA 1
ATOM 789 C C . ASP A 1 100 ? -16.048 -19.432 17.301 1.00 69.06 100 ASP A C 1
ATOM 791 O O . ASP A 1 100 ? -17.202 -19.503 17.716 1.00 69.06 100 ASP A O 1
ATOM 795 N N . TRP A 1 101 ? -15.718 -18.565 16.328 1.00 83.56 101 TRP A N 1
ATOM 796 C CA . TRP A 1 101 ? -16.683 -17.594 15.767 1.00 83.56 101 TRP A CA 1
ATOM 797 C C . TRP A 1 101 ? -17.970 -18.275 15.278 1.00 83.56 101 TRP A C 1
ATOM 799 O O . TRP A 1 101 ? -19.074 -17.816 15.569 1.00 83.56 101 TRP A O 1
ATOM 809 N N . LYS A 1 102 ? -17.846 -19.444 14.638 1.00 81.38 102 LYS A N 1
ATOM 810 C CA . LYS A 1 102 ? -18.994 -20.252 14.192 1.00 81.38 102 LYS A CA 1
ATOM 811 C C . LYS A 1 102 ? -19.923 -20.710 15.324 1.00 81.38 102 LYS A C 1
ATOM 813 O O . LYS A 1 102 ? -21.076 -21.009 15.042 1.00 81.38 102 LYS A O 1
ATOM 818 N N . LYS A 1 103 ? -19.445 -20.778 16.572 1.00 84.12 103 LYS A N 1
ATOM 819 C CA . LYS A 1 103 ? -20.208 -21.255 17.741 1.00 84.12 103 LYS A CA 1
ATOM 820 C C . LYS A 1 103 ? -21.112 -20.185 18.359 1.00 84.12 103 LYS A C 1
ATOM 822 O O . LYS A 1 103 ? -22.006 -20.545 19.111 1.00 84.12 103 LYS A O 1
ATOM 827 N N . TYR A 1 104 ? -20.859 -18.900 18.087 1.00 84.38 104 TYR A N 1
ATOM 828 C CA . TYR A 1 104 ? -21.585 -17.783 18.711 1.00 84.38 104 TYR A CA 1
ATOM 829 C C . TYR A 1 104 ? -21.976 -16.650 17.743 1.00 84.38 104 TYR A C 1
ATOM 831 O O . TYR A 1 104 ? -22.562 -15.655 18.175 1.00 84.38 104 TYR A O 1
ATOM 839 N N . LYS A 1 105 ? -21.678 -16.760 16.436 1.00 87.81 105 LYS A N 1
ATOM 840 C CA . LYS A 1 105 ? -21.986 -15.689 15.470 1.00 87.81 105 LYS A CA 1
ATOM 841 C C . LYS A 1 105 ? -23.471 -15.345 15.390 1.00 87.81 105 LYS A C 1
ATOM 843 O O . LYS A 1 105 ? -23.804 -14.171 15.272 1.00 87.81 105 LYS A O 1
ATOM 848 N N . GLU A 1 106 ? -24.349 -16.340 15.505 1.00 90.50 106 GLU A N 1
ATOM 849 C CA . GLU A 1 106 ? -25.804 -16.142 15.507 1.00 90.50 106 GLU A CA 1
ATOM 850 C C . GLU A 1 106 ? -26.226 -15.313 16.730 1.00 90.50 106 GLU A C 1
ATOM 852 O O . GLU A 1 106 ? -26.751 -14.214 16.563 1.00 90.50 106 GLU A O 1
ATOM 857 N N . ASN A 1 107 ? -25.821 -15.725 17.938 1.00 90.31 107 ASN A N 1
ATOM 858 C CA . ASN A 1 107 ? -26.066 -14.978 19.178 1.00 90.31 107 ASN A CA 1
ATOM 859 C C . ASN A 1 107 ? -25.517 -13.540 19.134 1.00 90.31 10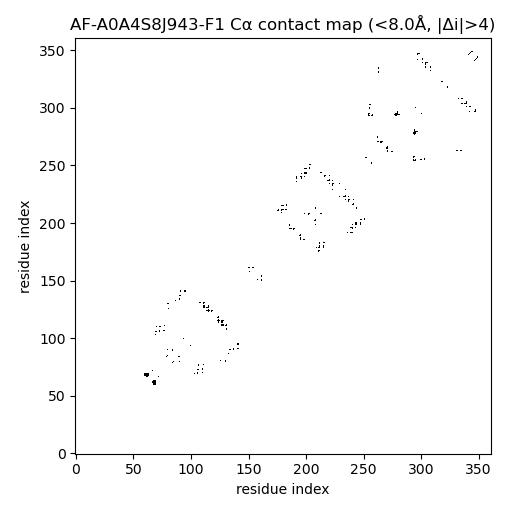7 ASN A C 1
ATOM 861 O O . ASN A 1 107 ? -26.148 -12.627 19.664 1.00 90.31 107 ASN A O 1
ATOM 865 N N . PHE A 1 108 ? -24.370 -13.309 18.484 1.00 92.94 108 PHE A N 1
ATOM 866 C CA . PHE A 1 108 ? -23.821 -11.962 18.301 1.00 92.94 108 PHE A CA 1
ATOM 867 C C . PHE A 1 108 ? -24.711 -11.092 17.398 1.00 92.94 108 PHE A C 1
ATOM 869 O O . PHE A 1 108 ? -24.967 -9.930 17.730 1.00 92.94 108 PHE A O 1
ATOM 876 N N . PHE A 1 109 ? -25.192 -11.625 16.269 1.00 93.75 109 PHE A N 1
ATOM 877 C CA . PHE A 1 109 ? -26.087 -10.889 15.370 1.00 93.75 109 PHE A CA 1
ATOM 878 C C . PHE A 1 109 ? -27.452 -10.632 16.017 1.00 93.75 109 PHE A C 1
ATOM 880 O O . PHE A 1 109 ? -27.938 -9.498 15.960 1.00 93.75 109 PHE A O 1
ATOM 887 N N . ASP A 1 110 ? -28.013 -11.627 16.703 1.00 92.56 110 ASP A N 1
ATOM 888 C CA . ASP A 1 110 ? -29.260 -11.488 17.456 1.00 92.56 110 ASP A CA 1
ATOM 889 C C . ASP A 1 110 ? -29.110 -10.459 18.582 1.00 92.56 110 ASP A C 1
ATOM 891 O O . ASP A 1 110 ? -29.962 -9.584 18.738 1.00 92.56 110 ASP A O 1
ATOM 895 N N . ARG A 1 111 ? -27.989 -10.463 19.319 1.00 93.69 111 ARG A N 1
ATOM 896 C CA . ARG A 1 111 ? -27.735 -9.465 20.370 1.00 93.69 111 ARG A CA 1
ATOM 897 C C . ARG A 1 111 ? -27.542 -8.054 19.811 1.00 93.69 111 ARG A C 1
ATOM 899 O O . ARG A 1 111 ? -28.027 -7.103 20.427 1.00 93.69 111 ARG A O 1
ATOM 906 N N . CYS A 1 112 ? -26.909 -7.903 18.643 1.00 92.75 112 CYS A N 1
ATOM 907 C CA . CYS A 1 112 ? -26.861 -6.618 17.935 1.00 92.75 112 CYS A CA 1
ATOM 908 C C . CYS A 1 112 ? -28.268 -6.120 17.579 1.00 92.75 112 CYS A C 1
ATOM 910 O O . CYS A 1 112 ? -28.547 -4.934 17.751 1.00 92.75 112 CYS A O 1
ATOM 912 N N . GLN A 1 113 ? -29.141 -7.009 17.093 1.00 93.25 113 GLN A N 1
ATOM 913 C CA . GLN A 1 113 ? -30.514 -6.665 16.723 1.00 93.25 113 GLN A CA 1
ATOM 914 C C . GLN A 1 113 ? -31.349 -6.307 17.960 1.00 93.25 113 GLN A C 1
ATOM 916 O O . GLN A 1 113 ? -31.968 -5.248 17.974 1.00 93.25 113 GLN A O 1
ATOM 921 N N . VAL A 1 114 ? -31.285 -7.107 19.030 1.00 93.62 114 VAL A N 1
ATOM 922 C CA . VAL A 1 114 ? -31.979 -6.838 20.302 1.00 93.62 114 VAL A CA 1
ATOM 923 C C . VAL A 1 114 ? -31.547 -5.499 20.900 1.00 93.62 114 VAL A C 1
ATOM 925 O O . VAL A 1 114 ? -32.416 -4.674 21.171 1.00 93.62 114 VAL A O 1
ATOM 928 N N . ARG A 1 115 ? -30.234 -5.230 21.043 1.00 92.19 115 ARG A N 1
ATOM 929 C CA . ARG A 1 115 ? -29.764 -3.916 21.531 1.00 92.19 115 ARG A CA 1
ATOM 930 C C . ARG A 1 115 ? -30.228 -2.790 20.613 1.00 92.19 115 ARG A C 1
ATOM 932 O O . ARG A 1 115 ? -30.656 -1.762 21.119 1.00 92.19 115 ARG A O 1
ATOM 939 N N . ALA A 1 116 ? -30.179 -2.969 19.289 1.00 92.00 116 ALA A N 1
ATOM 940 C CA . ALA A 1 116 ? -30.658 -1.952 18.359 1.00 92.00 116 ALA A CA 1
ATOM 941 C C . ALA A 1 116 ? -32.166 -1.704 18.502 1.00 92.00 116 ALA A C 1
ATOM 943 O O . ALA A 1 116 ? -32.581 -0.554 18.442 1.00 92.00 116 ALA A O 1
ATOM 944 N N . ASP A 1 117 ? -32.993 -2.724 18.718 1.00 92.25 117 ASP A N 1
ATOM 945 C CA . ASP A 1 117 ? -34.443 -2.555 18.837 1.00 92.25 117 ASP A CA 1
ATOM 946 C C . ASP A 1 117 ? -34.858 -1.914 20.167 1.00 92.25 117 ASP A C 1
ATOM 948 O O . ASP A 1 117 ? -35.750 -1.065 20.146 1.00 92.25 117 ASP A O 1
ATOM 952 N N . THR A 1 118 ? -34.157 -2.212 21.270 1.00 91.38 118 THR A N 1
ATOM 953 C CA . THR A 1 118 ? -34.367 -1.581 22.591 1.00 91.38 118 THR A CA 1
ATOM 954 C C . THR A 1 118 ? -33.687 -0.219 22.772 1.00 91.38 118 THR A C 1
ATOM 956 O O . THR A 1 118 ? -33.869 0.403 23.810 1.00 91.38 118 THR A O 1
ATOM 959 N N . GLU A 1 119 ? -32.865 0.227 21.819 1.00 93.12 119 GLU A N 1
ATOM 960 C CA . GLU A 1 119 ? -32.156 1.511 21.894 1.00 93.12 119 GLU A CA 1
ATOM 961 C C . GLU A 1 119 ? -33.062 2.691 21.498 1.00 93.12 119 GLU A C 1
ATOM 963 O O . GLU A 1 119 ? -33.660 2.691 20.408 1.00 93.12 119 GLU A O 1
ATOM 968 N N . ASP A 1 120 ? -33.102 3.698 22.377 1.00 93.12 120 ASP A N 1
ATOM 969 C CA . ASP A 1 120 ? -33.858 4.946 22.229 1.00 93.12 120 ASP A CA 1
ATOM 970 C C . ASP A 1 120 ? -33.068 6.008 21.444 1.00 93.12 120 ASP A C 1
ATOM 972 O O . ASP A 1 120 ? -33.673 6.786 20.700 1.00 93.12 120 ASP A O 1
ATOM 976 N N . ASP A 1 121 ? -31.729 6.054 21.553 1.00 94.31 121 ASP A N 1
ATOM 977 C CA . ASP A 1 121 ? -30.923 6.988 20.751 1.00 94.31 121 ASP A CA 1
ATOM 978 C C . ASP A 1 121 ? -30.873 6.534 19.277 1.00 94.31 121 ASP A C 1
ATOM 980 O O . ASP A 1 121 ? -30.232 5.522 18.960 1.00 94.31 121 ASP A O 1
ATOM 984 N N . PRO A 1 122 ? -31.456 7.290 18.321 1.00 91.69 122 PRO A N 1
ATOM 985 C CA . PRO A 1 122 ? -31.405 6.929 16.907 1.00 91.69 122 PRO A CA 1
ATOM 986 C C . PRO A 1 122 ? -29.970 6.864 16.360 1.00 91.69 122 PRO A C 1
ATOM 988 O O . PRO A 1 122 ? -29.718 6.115 15.411 1.00 91.69 122 PRO A O 1
ATOM 991 N N . VAL A 1 123 ? -29.017 7.597 16.949 1.00 89.94 123 VAL A N 1
ATOM 992 C CA . VAL A 1 123 ? -27.607 7.573 16.537 1.00 89.94 123 VAL A CA 1
ATOM 993 C C . VAL A 1 123 ? -26.934 6.277 16.997 1.00 89.94 123 VAL A C 1
ATOM 995 O O . VAL A 1 123 ? -26.276 5.614 16.191 1.00 89.94 123 VAL A O 1
ATOM 998 N N . MET A 1 124 ? -27.110 5.867 18.255 1.00 90.44 124 MET A N 1
ATOM 999 C CA . MET A 1 124 ? -26.619 4.586 18.776 1.00 90.44 124 MET A CA 1
ATOM 1000 C C . MET A 1 124 ? -27.283 3.389 18.080 1.00 90.44 124 MET A C 1
ATOM 1002 O O . MET A 1 124 ? -26.579 2.486 17.616 1.00 90.44 124 MET A O 1
ATOM 1006 N N . LYS A 1 125 ? -28.600 3.442 17.852 1.00 93.25 125 LYS A N 1
ATOM 1007 C CA . LYS A 1 125 ? -29.353 2.463 17.050 1.00 93.25 125 LYS A CA 1
ATOM 1008 C C . LYS A 1 125 ? -28.770 2.316 15.640 1.00 93.25 125 LYS A C 1
ATOM 1010 O O . LYS A 1 125 ? -28.521 1.201 15.175 1.00 93.25 125 LYS A O 1
ATOM 1015 N N . GLN A 1 126 ? -28.457 3.431 14.971 1.00 89.44 126 GLN A N 1
ATOM 1016 C CA . GLN A 1 126 ? -27.814 3.406 13.653 1.00 89.44 126 GLN A CA 1
ATOM 1017 C C . GLN A 1 126 ? -26.380 2.845 13.700 1.00 89.44 126 GLN A C 1
ATOM 1019 O O . GLN A 1 126 ? -25.982 2.139 12.767 1.00 89.44 126 GLN A O 1
ATOM 1024 N N . LYS A 1 127 ? -25.608 3.099 14.769 1.00 88.69 127 LYS A N 1
ATOM 1025 C CA . LYS A 1 127 ? -24.274 2.496 14.964 1.00 88.69 127 LYS A CA 1
ATOM 1026 C C . LYS A 1 127 ? -24.359 0.975 15.133 1.00 88.69 127 LYS A C 1
ATOM 1028 O O . LYS A 1 127 ? -23.600 0.278 14.464 1.00 88.69 127 LYS A O 1
ATOM 1033 N N . LEU A 1 128 ? -25.285 0.466 15.950 1.00 91.38 128 LEU A N 1
ATOM 1034 C CA . LEU A 1 128 ? -25.493 -0.973 16.188 1.00 91.38 128 LEU A CA 1
ATOM 1035 C C . LEU A 1 128 ? -25.898 -1.712 14.901 1.00 91.38 128 LEU A C 1
ATOM 1037 O O . LEU A 1 128 ? -25.265 -2.696 14.513 1.00 91.38 128 LEU A O 1
ATOM 1041 N N . VAL A 1 129 ? -26.868 -1.175 14.154 1.00 91.75 129 VAL A N 1
ATOM 1042 C CA . VAL A 1 129 ? -27.249 -1.705 12.829 1.00 91.75 129 VAL A CA 1
ATOM 1043 C C . VAL A 1 129 ? -26.084 -1.605 11.827 1.00 91.75 129 VAL A C 1
ATOM 1045 O O . VAL A 1 129 ? -25.896 -2.485 10.983 1.00 91.75 129 VAL A O 1
ATOM 1048 N N . GLY A 1 130 ? -25.266 -0.552 11.918 1.00 90.06 130 GLY A N 1
ATOM 1049 C CA . GLY A 1 130 ? -24.047 -0.385 11.124 1.00 90.06 130 GLY A CA 1
ATOM 1050 C C . GLY A 1 130 ? -22.961 -1.420 11.444 1.00 90.06 130 GLY A C 1
ATOM 1051 O O . GLY A 1 130 ? -22.339 -1.944 10.517 1.00 90.06 130 GLY A O 1
ATOM 1052 N N . LEU A 1 131 ? -22.761 -1.744 12.725 1.00 90.75 131 LEU A N 1
ATOM 1053 C CA . LEU A 1 131 ? -21.877 -2.810 13.205 1.00 90.75 131 LEU A CA 1
ATOM 1054 C C . LEU A 1 131 ? -22.331 -4.164 12.655 1.00 90.75 131 LEU A C 1
ATOM 1056 O O . LEU A 1 131 ? -21.545 -4.819 11.973 1.00 90.75 131 LEU A O 1
ATOM 1060 N N . ALA A 1 132 ? -23.598 -4.540 12.860 1.00 91.19 132 ALA A N 1
ATOM 1061 C CA . ALA A 1 132 ? -24.141 -5.815 12.390 1.00 91.19 132 ALA A CA 1
ATOM 1062 C C . ALA A 1 132 ? -23.950 -6.001 10.872 1.00 91.19 132 ALA A C 1
ATOM 1064 O O . ALA A 1 132 ? -23.438 -7.029 10.428 1.00 91.19 132 ALA A O 1
ATOM 1065 N N . ARG A 1 133 ? -24.256 -4.974 10.063 1.00 90.38 133 ARG A N 1
ATOM 1066 C CA . ARG A 1 133 ? -24.058 -5.007 8.598 1.00 90.38 133 ARG A CA 1
ATOM 1067 C C . ARG A 1 133 ? -22.586 -5.128 8.192 1.00 90.38 133 ARG A C 1
ATOM 1069 O O . ARG A 1 133 ? -22.269 -5.896 7.283 1.00 90.38 133 ARG A O 1
ATOM 1076 N N . LYS A 1 134 ? -21.682 -4.383 8.841 1.00 88.88 134 LYS A N 1
ATOM 1077 C CA . LYS A 1 134 ? -20.230 -4.484 8.597 1.00 88.88 134 LYS A CA 1
ATOM 1078 C C . LYS A 1 134 ? -19.707 -5.874 8.963 1.00 88.88 134 LYS A C 1
ATOM 1080 O O . LYS A 1 134 ? -18.953 -6.454 8.187 1.00 88.88 134 LYS A O 1
ATOM 1085 N N . MET A 1 135 ? -20.127 -6.401 10.112 1.00 89.19 135 MET A N 1
ATOM 1086 C CA . MET A 1 135 ? -19.694 -7.704 10.606 1.00 89.19 135 MET A CA 1
ATOM 1087 C C . MET A 1 135 ? -20.218 -8.836 9.723 1.00 89.19 135 MET A C 1
ATOM 1089 O O . MET A 1 135 ? -19.447 -9.718 9.355 1.00 89.19 135 MET A O 1
ATOM 1093 N N . LYS A 1 136 ? -21.481 -8.773 9.274 1.00 90.31 136 LYS A N 1
ATOM 1094 C CA . LYS A 1 136 ? -22.030 -9.783 8.360 1.00 90.31 136 LYS A CA 1
ATOM 1095 C C . LYS A 1 136 ? -21.326 -9.782 7.002 1.00 90.31 136 LYS A C 1
ATOM 1097 O O . LYS A 1 136 ? -21.036 -10.851 6.483 1.00 90.31 136 LYS A O 1
ATOM 1102 N N . LYS A 1 137 ? -20.932 -8.612 6.478 1.00 88.38 137 LYS A N 1
ATOM 1103 C CA . LYS A 1 137 ? -20.094 -8.544 5.267 1.00 88.38 137 LYS A CA 1
ATOM 1104 C C . LYS A 1 137 ? -18.740 -9.253 5.444 1.00 88.38 137 LYS A C 1
ATOM 1106 O O . LYS A 1 137 ? -18.251 -9.829 4.480 1.00 88.38 137 LYS A O 1
ATOM 1111 N N . ILE A 1 138 ? -18.141 -9.202 6.637 1.00 86.06 138 ILE A N 1
ATOM 1112 C CA . ILE A 1 138 ? -16.873 -9.886 6.939 1.00 86.06 138 ILE A CA 1
ATOM 1113 C C . ILE A 1 138 ? -17.090 -11.391 7.126 1.00 86.06 138 ILE A C 1
ATOM 1115 O O . ILE A 1 138 ? -16.330 -12.176 6.572 1.00 86.06 138 ILE A O 1
ATOM 1119 N N . ASP A 1 139 ? -18.144 -11.796 7.837 1.00 87.06 139 ASP A N 1
ATOM 1120 C CA . ASP A 1 139 ? -18.555 -13.200 7.965 1.00 87.06 139 ASP A CA 1
ATOM 1121 C C . ASP A 1 139 ? -18.764 -13.841 6.580 1.00 87.06 139 ASP A C 1
ATOM 1123 O O . ASP A 1 139 ? -18.147 -14.853 6.263 1.00 87.06 139 ASP A O 1
ATOM 1127 N N . ASP A 1 140 ? -19.520 -13.171 5.704 1.00 87.38 140 ASP A N 1
ATOM 1128 C CA . ASP A 1 140 ? -19.755 -13.582 4.314 1.00 87.38 140 ASP A CA 1
ATOM 1129 C C . ASP A 1 140 ? -18.477 -13.625 3.452 1.00 87.38 140 ASP A C 1
ATOM 1131 O O . ASP A 1 140 ? -18.494 -14.210 2.371 1.00 87.38 140 ASP A O 1
ATOM 1135 N N . GLU A 1 141 ? -17.393 -12.966 3.855 1.00 84.31 141 GLU A N 1
ATOM 1136 C CA . GLU A 1 141 ? -16.116 -12.922 3.129 1.00 84.31 141 GLU A CA 1
ATOM 1137 C C . GLU A 1 141 ? -15.168 -14.024 3.623 1.00 84.31 141 GLU A C 1
ATOM 1139 O O . GLU A 1 141 ? -14.593 -14.753 2.814 1.00 84.31 141 GLU A O 1
ATOM 1144 N N . ILE A 1 142 ? -15.096 -14.224 4.943 1.00 83.62 142 ILE A N 1
ATOM 1145 C CA . ILE A 1 142 ? -14.366 -15.330 5.578 1.00 83.62 142 ILE A CA 1
ATOM 1146 C C . ILE A 1 142 ? -14.961 -16.680 5.156 1.00 83.62 142 ILE A C 1
ATOM 1148 O O . ILE A 1 142 ? -14.205 -17.582 4.795 1.00 83.62 142 ILE A O 1
ATOM 1152 N N . GLU A 1 143 ? -16.294 -16.810 5.122 1.00 85.62 143 GLU A N 1
ATOM 1153 C CA . GLU A 1 143 ? -16.971 -18.046 4.702 1.00 85.62 143 GLU A CA 1
ATOM 1154 C C . GLU A 1 143 ? -16.575 -18.430 3.257 1.00 85.62 143 GLU A C 1
ATOM 1156 O O . GLU A 1 143 ? -16.172 -19.564 3.011 1.00 85.62 143 GLU A O 1
ATOM 1161 N N . LYS A 1 144 ? -16.545 -17.463 2.323 1.00 82.50 144 LYS A N 1
ATOM 1162 C CA . LYS A 1 144 ? -16.124 -17.690 0.921 1.00 82.50 144 LYS A CA 1
ATOM 1163 C C . LYS A 1 144 ? -14.641 -18.034 0.778 1.00 82.50 144 LYS A C 1
ATOM 1165 O O . LYS A 1 144 ? -14.285 -18.880 -0.041 1.00 82.50 144 LYS A O 1
ATOM 1170 N N . HIS A 1 145 ? -13.762 -17.389 1.549 1.00 79.12 145 HIS A N 1
ATOM 1171 C CA . HIS A 1 145 ? -12.332 -17.713 1.536 1.00 79.12 145 HIS A CA 1
ATOM 1172 C C . HIS A 1 145 ? -12.057 -19.114 2.100 1.00 79.12 145 HIS A C 1
ATOM 1174 O O . HIS A 1 145 ? -11.210 -19.833 1.571 1.00 79.12 145 HIS A O 1
ATOM 1180 N N . MET A 1 146 ? -12.812 -19.534 3.116 1.00 81.12 146 MET A N 1
ATOM 1181 C CA . MET A 1 146 ? -12.780 -20.897 3.642 1.00 81.12 146 MET A CA 1
ATOM 1182 C C . MET A 1 146 ? -13.316 -21.915 2.618 1.00 81.12 146 MET A C 1
ATOM 1184 O O . MET A 1 146 ? -12.678 -22.942 2.402 1.00 81.12 146 MET A O 1
ATOM 1188 N N . GLU A 1 147 ? -14.428 -21.626 1.932 1.00 84.62 147 GLU A N 1
ATOM 1189 C CA . GLU A 1 147 ? -14.936 -22.458 0.825 1.00 84.62 147 GLU A CA 1
ATOM 1190 C C . GLU A 1 147 ? -13.920 -22.596 -0.322 1.00 84.62 147 GLU A C 1
ATOM 1192 O O . GLU A 1 147 ? -13.811 -23.662 -0.925 1.00 84.62 147 GLU A O 1
ATOM 1197 N N . LEU A 1 148 ? -13.181 -21.530 -0.648 1.00 81.88 148 LEU A N 1
ATOM 1198 C CA . LEU A 1 148 ? -12.115 -21.560 -1.656 1.00 81.88 148 LEU A CA 1
ATOM 1199 C C . LEU A 1 148 ? -10.939 -22.438 -1.204 1.00 81.88 148 LEU A C 1
ATOM 1201 O O . LEU A 1 148 ? -10.422 -23.227 -1.993 1.00 81.88 148 LEU A O 1
ATOM 1205 N N . LEU A 1 149 ? -10.532 -22.322 0.062 1.00 81.38 149 LEU A N 1
ATOM 1206 C CA . LEU A 1 149 ? -9.461 -23.131 0.644 1.00 81.38 149 LEU A CA 1
ATOM 1207 C C . LEU A 1 149 ? -9.831 -24.624 0.660 1.00 81.38 149 LEU A C 1
ATOM 1209 O O . LEU A 1 149 ? -8.996 -25.450 0.296 1.00 81.38 149 LEU A O 1
ATOM 1213 N N . MET A 1 150 ? -11.086 -24.958 0.982 1.00 80.94 150 MET A N 1
ATOM 1214 C CA . MET A 1 150 ? -11.618 -26.322 0.864 1.00 80.94 150 MET A CA 1
ATOM 1215 C C . MET A 1 150 ? -11.567 -26.834 -0.582 1.00 80.94 150 MET A C 1
ATOM 1217 O O . MET A 1 150 ? -11.031 -27.912 -0.823 1.00 80.94 150 MET A O 1
ATOM 1221 N N . GLU A 1 151 ? -12.041 -26.056 -1.564 1.00 82.06 151 GLU A N 1
ATOM 1222 C CA . GLU A 1 151 ? -12.034 -26.476 -2.976 1.00 82.06 151 GLU A CA 1
ATOM 1223 C C . GLU A 1 151 ? -10.609 -26.746 -3.500 1.00 82.06 151 GLU A C 1
ATOM 1225 O O . GLU A 1 151 ? -10.401 -27.685 -4.272 1.00 82.06 151 GLU A O 1
ATOM 1230 N N . ILE A 1 152 ? -9.619 -25.966 -3.046 1.00 81.44 152 ILE A N 1
ATOM 1231 C CA . ILE A 1 152 ? -8.193 -26.166 -3.358 1.00 81.44 152 ILE A CA 1
ATOM 1232 C C . ILE A 1 152 ? -7.636 -27.424 -2.670 1.00 81.44 152 ILE A C 1
ATOM 1234 O O . ILE A 1 152 ? -6.890 -28.173 -3.300 1.00 81.44 152 ILE A O 1
ATOM 1238 N N . GLN A 1 153 ? -7.999 -27.684 -1.408 1.00 75.56 153 GLN A N 1
ATOM 1239 C CA . GLN A 1 153 ? -7.579 -28.894 -0.683 1.00 75.56 153 GLN A CA 1
ATOM 1240 C C . GLN A 1 153 ? -8.187 -30.179 -1.264 1.00 75.56 153 GLN A C 1
ATOM 1242 O O . GLN A 1 153 ? -7.522 -31.214 -1.273 1.00 75.56 153 GLN A O 1
ATOM 1247 N N . GLU A 1 154 ? -9.417 -30.118 -1.777 1.00 80.75 154 GLU A N 1
ATOM 1248 C CA . GLU A 1 154 ? -10.080 -31.241 -2.450 1.00 80.75 154 GLU A CA 1
ATOM 1249 C C . GLU A 1 154 ? -9.539 -31.490 -3.871 1.00 80.75 154 GLU A C 1
ATOM 1251 O O . GLU A 1 154 ? -9.509 -32.635 -4.323 1.00 80.75 154 GLU A O 1
ATOM 1256 N N . ASN A 1 155 ? -9.083 -30.443 -4.575 1.00 75.69 155 ASN A N 1
ATOM 1257 C CA . ASN A 1 155 ? -8.674 -30.509 -5.987 1.00 75.69 155 ASN A CA 1
ATOM 1258 C C . ASN A 1 155 ? -7.231 -29.997 -6.241 1.00 75.69 155 ASN A C 1
ATOM 1260 O O . ASN A 1 155 ? -7.019 -29.203 -7.163 1.00 75.69 155 ASN A O 1
ATOM 1264 N N . PRO A 1 156 ? -6.202 -30.451 -5.493 1.00 74.56 156 PRO A N 1
ATOM 1265 C CA . PRO A 1 156 ? -4.861 -29.848 -5.506 1.00 74.56 156 PRO A CA 1
ATOM 1266 C C . PRO A 1 156 ? -4.083 -30.027 -6.823 1.00 74.56 156 PRO A C 1
ATOM 1268 O O . PRO A 1 156 ? -3.024 -29.430 -6.996 1.00 74.56 156 PRO A O 1
ATOM 1271 N N . LEU A 1 157 ? -4.588 -30.851 -7.749 1.00 78.69 157 LEU A N 1
ATOM 1272 C CA . LEU A 1 157 ? -3.996 -31.102 -9.069 1.00 78.69 157 LEU A CA 1
ATOM 1273 C C . LEU A 1 157 ? -4.699 -30.347 -10.215 1.00 78.69 157 LEU A C 1
ATOM 1275 O O . LEU A 1 157 ? -4.217 -30.404 -11.342 1.00 78.69 157 LEU A O 1
ATOM 1279 N N . ASP A 1 158 ? -5.812 -29.651 -9.949 1.00 83.25 158 ASP A N 1
ATOM 1280 C CA . ASP A 1 158 ? -6.632 -28.953 -10.960 1.00 83.25 158 ASP A CA 1
ATOM 1281 C C . ASP A 1 158 ? -6.880 -27.479 -10.572 1.00 83.25 158 ASP A C 1
ATOM 1283 O O . ASP A 1 158 ? -7.989 -26.938 -10.635 1.00 83.25 158 ASP A O 1
ATOM 1287 N N . ILE A 1 159 ? -5.805 -26.820 -10.125 1.00 79.00 159 ILE A N 1
ATOM 1288 C CA . ILE A 1 159 ? -5.807 -25.419 -9.676 1.00 79.00 159 ILE A CA 1
ATOM 1289 C C . ILE A 1 159 ? -6.297 -24.486 -10.795 1.00 79.00 159 ILE A C 1
ATOM 1291 O O . ILE A 1 159 ? -7.057 -23.555 -10.527 1.00 79.00 159 ILE A O 1
ATOM 1295 N N . ASP A 1 160 ? -5.937 -24.759 -12.053 1.00 75.31 160 ASP A N 1
ATOM 1296 C CA . ASP A 1 160 ? -6.370 -23.960 -13.204 1.00 75.31 160 ASP A CA 1
ATOM 1297 C C . ASP A 1 160 ? -7.896 -23.965 -13.375 1.00 75.31 160 ASP A C 1
ATOM 1299 O O . ASP A 1 160 ? -8.484 -22.915 -13.658 1.00 75.31 160 ASP A O 1
ATOM 1303 N N . ALA A 1 161 ? -8.576 -25.096 -13.147 1.00 80.50 161 ALA A N 1
ATOM 1304 C CA . ALA A 1 161 ? -10.035 -25.127 -13.195 1.00 80.50 161 ALA A CA 1
ATOM 1305 C C . ALA A 1 161 ? -10.682 -24.482 -11.960 1.00 80.50 161 ALA A C 1
ATOM 1307 O O . ALA A 1 161 ? -11.730 -23.848 -12.112 1.00 80.50 161 ALA A O 1
ATOM 1308 N N . VAL A 1 162 ? -10.072 -24.568 -10.767 1.00 78.69 162 VAL A N 1
ATOM 1309 C CA . VAL A 1 162 ? -10.518 -23.795 -9.586 1.00 78.69 162 VAL A CA 1
ATOM 1310 C C . VAL A 1 162 ? -10.468 -22.297 -9.904 1.00 78.69 162 VAL A C 1
ATOM 1312 O O . VAL A 1 162 ? -11.479 -21.606 -9.783 1.00 78.69 162 VAL A O 1
ATOM 1315 N N . VAL A 1 163 ? -9.336 -21.798 -10.412 1.00 75.44 163 VAL A N 1
ATOM 1316 C CA . VAL A 1 163 ? -9.155 -20.391 -10.817 1.00 75.44 163 VAL A CA 1
ATOM 1317 C C . VAL A 1 163 ? -10.104 -20.003 -11.958 1.00 75.44 163 VAL A C 1
ATOM 1319 O O . VAL A 1 163 ? -10.647 -18.895 -11.960 1.00 75.44 163 VAL A O 1
ATOM 1322 N N . ALA A 1 164 ? -10.376 -20.900 -12.910 1.00 77.25 164 ALA A N 1
ATOM 1323 C CA . ALA A 1 164 ? -11.343 -20.653 -13.979 1.00 77.25 164 ALA A CA 1
ATOM 1324 C C . ALA A 1 164 ? -12.787 -20.523 -13.458 1.00 77.25 164 ALA A C 1
ATOM 1326 O O . ALA A 1 164 ? -13.496 -19.612 -13.894 1.00 77.25 164 ALA A O 1
ATOM 1327 N N . ARG A 1 165 ? -13.210 -21.378 -12.512 1.00 79.19 165 ARG A N 1
ATOM 1328 C CA . ARG A 1 165 ? -14.535 -21.314 -11.860 1.00 79.19 165 ARG A CA 1
ATOM 1329 C C . ARG A 1 165 ? -14.673 -20.069 -10.980 1.00 79.19 165 ARG A C 1
ATOM 1331 O O . ARG A 1 165 ? -15.637 -19.318 -11.112 1.00 79.19 165 ARG A O 1
ATOM 1338 N N . ARG A 1 166 ? -13.678 -19.825 -10.124 1.00 72.69 166 ARG A N 1
ATOM 1339 C CA . ARG A 1 166 ? -13.645 -18.764 -9.100 1.00 72.69 166 ARG A CA 1
ATOM 1340 C C . ARG A 1 166 ? -13.215 -17.395 -9.623 1.00 72.69 166 ARG A C 1
ATOM 1342 O O . ARG A 1 166 ? -13.156 -16.449 -8.845 1.00 72.69 166 ARG A O 1
ATOM 1349 N N . ARG A 1 167 ? -12.930 -17.250 -10.926 1.00 69.94 167 ARG A N 1
ATOM 1350 C CA . ARG A 1 167 ? -12.357 -16.034 -11.543 1.00 69.94 167 ARG A CA 1
ATOM 1351 C C . ARG A 1 167 ? -12.974 -14.731 -11.023 1.00 69.94 167 ARG A C 1
ATOM 1353 O O . ARG A 1 167 ? -12.239 -13.805 -10.707 1.00 69.94 167 ARG A O 1
ATOM 1360 N N . LYS A 1 168 ? -14.305 -14.681 -10.888 1.00 61.94 168 LYS A N 1
ATOM 1361 C CA . LYS A 1 168 ? -15.042 -13.497 -10.417 1.00 61.94 168 LYS A CA 1
ATOM 1362 C C . LYS A 1 168 ? -14.660 -13.057 -8.994 1.00 61.94 168 LYS A C 1
ATOM 1364 O O . LYS A 1 168 ? -14.608 -11.857 -8.739 1.00 61.94 168 LYS A O 1
ATOM 1369 N N . GLU A 1 169 ? -14.405 -14.005 -8.093 1.00 60.06 169 GLU A N 1
ATOM 1370 C CA . GLU A 1 169 ? -14.023 -13.750 -6.696 1.00 60.06 169 GLU A CA 1
ATOM 1371 C C . GLU A 1 169 ? -12.596 -13.199 -6.606 1.00 60.06 169 GLU A C 1
ATOM 1373 O O . GLU A 1 169 ? -12.369 -12.219 -5.902 1.00 60.06 169 GLU A O 1
ATOM 1378 N N . PHE A 1 170 ? -11.666 -13.731 -7.407 1.00 55.03 170 PHE A N 1
ATOM 1379 C CA . PHE A 1 170 ? -10.318 -13.167 -7.531 1.00 55.03 170 PHE A CA 1
ATOM 1380 C C . PHE A 1 170 ? -10.323 -11.755 -8.151 1.00 55.03 170 PHE A C 1
ATOM 1382 O O . PHE A 1 170 ? -9.564 -10.894 -7.717 1.00 55.03 170 PHE A O 1
ATOM 1389 N N . THR A 1 171 ? -11.186 -11.476 -9.137 1.00 51.28 171 THR A N 1
ATOM 1390 C CA . THR A 1 171 ? -11.154 -10.210 -9.905 1.00 51.28 171 THR A CA 1
ATOM 1391 C C . THR A 1 171 ? -11.620 -8.940 -9.177 1.00 51.28 171 THR A C 1
ATOM 1393 O O . THR A 1 171 ? -11.603 -7.882 -9.801 1.00 51.28 171 THR A O 1
ATOM 1396 N N . SER A 1 172 ? -11.999 -8.990 -7.891 1.00 47.84 172 SER A N 1
ATOM 1397 C CA . SER A 1 172 ? -12.370 -7.790 -7.103 1.00 47.84 172 SER A CA 1
ATOM 1398 C C . SER A 1 172 ? -11.355 -6.648 -7.275 1.00 47.84 172 SER A C 1
ATOM 1400 O O . SER A 1 172 ? -11.698 -5.526 -7.661 1.00 47.84 172 SER A O 1
ATOM 1402 N N . ASP A 1 173 ? -10.080 -6.977 -7.078 1.00 52.06 173 ASP A N 1
ATOM 1403 C CA . ASP A 1 173 ? -9.016 -5.981 -6.928 1.00 52.06 173 ASP A CA 1
ATOM 1404 C C . ASP A 1 173 ? -8.258 -5.738 -8.252 1.00 52.06 173 ASP A C 1
ATOM 1406 O O . ASP A 1 173 ? -7.531 -4.750 -8.411 1.00 52.06 173 ASP A O 1
ATOM 1410 N N . PHE A 1 174 ? -8.501 -6.601 -9.250 1.00 51.94 174 PHE A N 1
ATOM 1411 C CA . PHE A 1 174 ? -7.903 -6.553 -10.591 1.00 51.94 174 PHE A CA 1
ATOM 1412 C C . PHE A 1 174 ? -8.304 -5.302 -11.379 1.00 51.94 174 PHE A C 1
ATOM 1414 O O . PHE A 1 174 ? -7.543 -4.868 -12.235 1.00 51.94 174 PHE A O 1
ATOM 1421 N N . SER A 1 175 ? -9.421 -4.655 -11.034 1.00 58.88 175 SER A N 1
ATOM 1422 C CA . SER A 1 175 ? -9.833 -3.372 -11.625 1.00 58.88 175 SER A CA 1
ATOM 1423 C C . SER A 1 175 ? -8.741 -2.289 -11.561 1.00 58.88 175 SER A C 1
ATOM 1425 O O . SER A 1 175 ? -8.634 -1.458 -12.463 1.00 58.88 175 SER A O 1
ATOM 1427 N N . THR A 1 176 ? -7.881 -2.320 -10.536 1.00 66.19 176 THR A N 1
ATOM 1428 C CA . THR A 1 176 ? -6.718 -1.421 -10.423 1.00 66.19 176 THR A CA 1
ATOM 1429 C C . THR A 1 176 ? -5.548 -1.836 -11.321 1.00 66.19 176 THR A C 1
ATOM 1431 O O . THR A 1 176 ? -4.797 -0.983 -11.796 1.00 66.19 176 THR A O 1
ATOM 1434 N N . LEU A 1 177 ? -5.400 -3.137 -11.581 1.00 75.94 177 LEU A N 1
ATOM 1435 C CA . LEU A 1 177 ? -4.349 -3.713 -12.414 1.00 75.94 177 LEU A CA 1
ATOM 1436 C C . LEU A 1 177 ? -4.673 -3.572 -13.905 1.00 75.94 177 LEU A C 1
ATOM 1438 O O . LEU A 1 177 ? -3.781 -3.212 -14.664 1.00 75.94 177 LEU A O 1
ATOM 1442 N N . ASP A 1 178 ? -5.933 -3.743 -14.312 1.00 82.25 178 ASP A N 1
ATOM 1443 C CA . ASP A 1 178 ? -6.388 -3.532 -15.694 1.00 82.25 178 ASP A CA 1
ATOM 1444 C C . ASP A 1 178 ? -6.186 -2.069 -16.136 1.00 82.25 178 ASP A C 1
ATOM 1446 O O . ASP A 1 178 ? -5.707 -1.794 -17.238 1.00 82.25 178 ASP A O 1
ATOM 1450 N N . VAL A 1 179 ? -6.480 -1.110 -15.247 1.00 88.12 179 VAL A N 1
ATOM 1451 C CA . VAL A 1 179 ? -6.220 0.322 -15.481 1.00 88.12 179 VAL A CA 1
ATOM 1452 C C . VAL A 1 179 ? -4.718 0.607 -15.562 1.00 88.12 179 VAL A C 1
ATOM 1454 O O . VAL A 1 179 ? -4.282 1.332 -16.458 1.00 88.12 179 VAL A O 1
ATOM 1457 N N . ALA A 1 180 ? -3.910 0.032 -14.668 1.00 88.50 180 ALA A N 1
ATOM 1458 C CA . ALA A 1 180 ? -2.458 0.196 -14.701 1.00 88.50 180 ALA A CA 1
ATOM 1459 C C . ALA A 1 180 ? -1.823 -0.437 -15.955 1.00 88.50 180 ALA A C 1
ATOM 1461 O O . ALA A 1 180 ? -0.917 0.155 -16.541 1.00 88.50 180 ALA A O 1
ATOM 1462 N N . GLN A 1 181 ? -2.328 -1.588 -16.402 1.00 90.19 181 GLN A N 1
ATOM 1463 C CA . GLN A 1 181 ? -1.911 -2.254 -17.635 1.00 90.19 181 GLN A CA 1
ATOM 1464 C C . GLN A 1 181 ? -2.259 -1.397 -18.858 1.00 90.19 181 GLN A C 1
ATOM 1466 O O . GLN A 1 181 ? -1.372 -1.090 -19.645 1.00 90.19 181 GLN A O 1
ATOM 1471 N N . SER A 1 182 ? -3.493 -0.891 -18.951 1.00 94.81 182 SER A N 1
ATOM 1472 C CA . SER A 1 182 ? -3.921 0.016 -20.029 1.00 94.81 182 SER A CA 1
ATOM 1473 C C . SER A 1 182 ? -3.066 1.294 -20.112 1.00 94.81 182 SER A C 1
ATOM 1475 O O . SER A 1 182 ? -2.624 1.680 -21.196 1.00 94.81 182 SER A O 1
ATOM 1477 N N . LYS A 1 183 ? -2.728 1.913 -18.967 1.00 95.75 183 LYS A N 1
ATOM 1478 C CA . LYS A 1 183 ? -1.775 3.041 -18.915 1.00 95.75 183 LYS A CA 1
ATOM 1479 C C . LYS A 1 183 ? -0.373 2.643 -19.392 1.00 95.75 183 LYS A C 1
ATOM 1481 O O . LYS A 1 183 ? 0.297 3.440 -20.045 1.00 95.75 183 LYS A O 1
ATOM 1486 N N . PHE A 1 184 ? 0.101 1.447 -19.042 1.00 96.62 184 PHE A N 1
ATOM 1487 C CA . PHE A 1 184 ? 1.422 0.969 -19.451 1.00 96.62 184 PHE A CA 1
ATOM 1488 C C . PHE A 1 184 ? 1.479 0.670 -20.954 1.00 96.62 184 PHE A C 1
ATOM 1490 O O . PHE A 1 184 ? 2.431 1.078 -21.621 1.00 96.62 184 PHE A O 1
ATOM 1497 N N . ASP A 1 185 ? 0.431 0.062 -21.503 1.00 96.44 185 ASP A N 1
ATOM 1498 C CA . ASP A 1 185 ? 0.297 -0.187 -22.935 1.00 96.44 185 ASP A CA 1
ATOM 1499 C C . ASP A 1 185 ? 0.213 1.129 -23.727 1.00 96.44 185 ASP A C 1
ATOM 1501 O O . ASP A 1 185 ? 0.848 1.244 -24.773 1.00 96.44 185 ASP A O 1
ATOM 1505 N N . ASP A 1 186 ? -0.467 2.167 -23.224 1.00 97.00 186 ASP A N 1
ATOM 1506 C CA . ASP A 1 186 ? -0.448 3.502 -23.847 1.00 97.00 186 ASP A CA 1
ATOM 1507 C C . ASP A 1 186 ? 0.954 4.154 -23.831 1.00 97.00 186 ASP A C 1
ATOM 1509 O O . ASP A 1 186 ? 1.348 4.813 -24.800 1.00 97.00 186 ASP A O 1
ATOM 1513 N N . ILE A 1 187 ? 1.756 3.937 -22.781 1.00 97.38 187 ILE A N 1
ATOM 1514 C CA . ILE A 1 187 ? 3.164 4.372 -22.758 1.00 97.38 187 ILE A CA 1
ATOM 1515 C C . ILE A 1 187 ? 3.966 3.619 -23.831 1.00 97.38 187 ILE A C 1
ATOM 1517 O O . ILE A 1 187 ? 4.671 4.263 -24.611 1.00 97.38 187 ILE A O 1
ATOM 1521 N N . LEU A 1 188 ? 3.840 2.288 -23.909 1.00 95.38 188 LEU A N 1
ATOM 1522 C CA . LEU A 1 188 ? 4.582 1.449 -24.861 1.00 95.38 188 LEU A CA 1
ATOM 1523 C C . LEU A 1 188 ? 4.186 1.684 -26.328 1.00 95.38 188 LEU A C 1
ATOM 1525 O O . LEU A 1 188 ? 5.045 1.595 -27.202 1.00 95.38 188 LEU A O 1
ATOM 1529 N N . ASN A 1 189 ? 2.924 2.025 -26.602 1.00 96.12 189 ASN A N 1
ATOM 1530 C CA . ASN A 1 189 ? 2.424 2.347 -27.945 1.00 96.12 189 ASN A CA 1
ATOM 1531 C C . ASN A 1 189 ? 2.679 3.812 -28.370 1.00 96.12 189 ASN A C 1
ATOM 1533 O O . ASN A 1 189 ? 2.156 4.260 -29.391 1.00 96.12 189 ASN A O 1
ATOM 1537 N N . SER A 1 190 ? 3.477 4.579 -27.617 1.00 96.69 190 SER A N 1
ATOM 1538 C CA . SER A 1 190 ? 3.879 5.934 -28.024 1.00 96.69 190 SER A CA 1
ATOM 1539 C C . SER A 1 190 ? 4.752 5.892 -29.291 1.00 96.69 190 SER A C 1
ATOM 1541 O O . SER A 1 190 ? 5.648 5.052 -29.379 1.00 96.69 190 SER A O 1
ATOM 1543 N N . PRO A 1 191 ? 4.584 6.820 -30.253 1.00 94.62 191 PRO A N 1
ATOM 1544 C CA . PRO A 1 191 ? 5.312 6.787 -31.528 1.00 94.62 191 PRO A CA 1
ATOM 1545 C C . PRO A 1 191 ? 6.803 7.151 -31.403 1.00 94.62 191 PRO A C 1
ATOM 1547 O O . PRO A 1 191 ? 7.552 7.021 -32.369 1.00 94.62 191 PRO A O 1
ATOM 1550 N N . SER A 1 192 ? 7.251 7.616 -30.232 1.00 97.00 192 SER A N 1
ATOM 1551 C CA . SER A 1 192 ? 8.657 7.886 -29.926 1.00 97.00 192 SER A CA 1
ATOM 1552 C C . SER A 1 192 ? 8.974 7.650 -28.446 1.00 97.00 192 SER A C 1
ATOM 1554 O O . SER A 1 192 ? 8.096 7.728 -27.581 1.00 97.00 192 SER A O 1
ATOM 1556 N N . LEU A 1 193 ? 10.255 7.410 -28.144 1.00 96.31 193 LEU A N 1
ATOM 1557 C CA . LEU A 1 193 ? 10.747 7.262 -26.771 1.00 96.31 193 LEU A CA 1
ATOM 1558 C C . LEU A 1 193 ? 10.601 8.558 -25.956 1.00 96.31 193 LEU A C 1
ATOM 1560 O O . LEU A 1 193 ? 10.309 8.501 -24.760 1.00 96.31 193 LEU A O 1
ATOM 1564 N N . ASP A 1 194 ? 10.766 9.717 -26.595 1.00 96.44 194 ASP A N 1
ATOM 1565 C CA . ASP A 1 194 ? 10.590 11.019 -25.949 1.00 96.44 194 ASP A CA 1
ATOM 1566 C C . ASP A 1 194 ? 9.125 11.266 -25.576 1.00 96.44 194 ASP A C 1
ATOM 1568 O O . ASP A 1 194 ? 8.845 11.722 -24.466 1.00 96.44 194 ASP A O 1
ATOM 1572 N N . GLU A 1 195 ? 8.175 10.884 -26.436 1.00 97.25 195 GLU A N 1
ATOM 1573 C CA . GLU A 1 195 ? 6.750 10.977 -26.111 1.00 97.25 195 GLU A CA 1
ATOM 1574 C C . GLU A 1 195 ? 6.353 10.010 -24.988 1.00 97.25 195 GLU A C 1
ATOM 1576 O O . GLU A 1 195 ? 5.671 10.430 -24.051 1.00 97.25 195 GLU A O 1
ATOM 1581 N N . ALA A 1 196 ? 6.856 8.768 -24.993 1.00 97.50 196 ALA A N 1
ATOM 1582 C CA . ALA A 1 196 ? 6.686 7.845 -23.865 1.00 97.50 196 ALA A CA 1
ATOM 1583 C C . ALA A 1 196 ? 7.228 8.453 -22.554 1.00 97.50 196 ALA A C 1
ATOM 1585 O O . ALA A 1 196 ? 6.581 8.390 -21.504 1.00 97.50 196 ALA A O 1
ATOM 1586 N N . CYS A 1 197 ? 8.389 9.114 -22.614 1.00 97.19 197 CYS A N 1
ATOM 1587 C CA . CYS A 1 197 ? 8.971 9.812 -21.472 1.00 97.19 197 CYS A CA 1
ATOM 1588 C C . CYS A 1 197 ? 8.137 11.026 -21.021 1.00 97.19 197 CYS A C 1
ATOM 1590 O O . CYS A 1 197 ? 8.022 11.263 -19.816 1.00 97.19 197 CYS A O 1
ATOM 1592 N N . GLU A 1 198 ? 7.527 11.783 -21.935 1.00 96.81 198 GLU A N 1
ATOM 1593 C CA . GLU A 1 198 ? 6.600 12.868 -21.587 1.00 96.81 198 GLU A CA 1
ATOM 1594 C C . GLU A 1 198 ? 5.278 12.355 -21.002 1.00 96.81 198 GLU A C 1
ATOM 1596 O O . GLU A 1 198 ? 4.798 12.932 -20.024 1.00 96.81 198 GLU A O 1
ATOM 1601 N N . LYS A 1 199 ? 4.715 11.244 -21.498 1.00 97.75 199 LYS A N 1
ATOM 1602 C CA . LYS A 1 199 ? 3.537 10.603 -20.881 1.00 97.75 199 LYS A CA 1
ATOM 1603 C C . LYS A 1 199 ? 3.803 10.238 -19.418 1.00 97.75 199 LYS A C 1
ATOM 1605 O O . LYS A 1 199 ? 3.020 10.612 -18.545 1.00 97.75 199 LYS A O 1
ATOM 1610 N N . ILE A 1 200 ? 4.952 9.625 -19.118 1.00 96.94 200 ILE A N 1
ATOM 1611 C CA . ILE A 1 200 ? 5.367 9.302 -17.738 1.00 96.94 200 ILE A CA 1
ATOM 1612 C C . ILE A 1 200 ? 5.473 10.569 -16.868 1.00 96.94 200 ILE A C 1
ATOM 1614 O O . ILE A 1 200 ? 4.998 10.581 -15.729 1.00 96.94 200 ILE A O 1
ATOM 1618 N N . LYS A 1 201 ? 6.044 11.663 -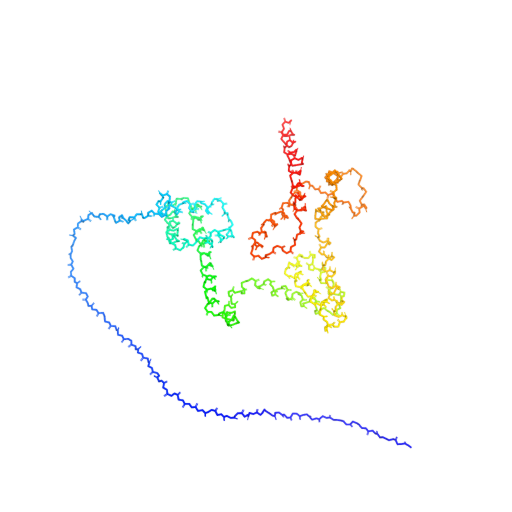17.394 1.00 95.75 201 LYS A N 1
ATOM 1619 C CA . LYS A 1 201 ? 6.120 12.953 -16.678 1.00 95.75 201 LYS A CA 1
ATOM 1620 C C . LYS A 1 201 ? 4.739 13.577 -16.442 1.00 95.75 201 LYS A C 1
ATOM 1622 O O . LYS A 1 201 ? 4.544 14.194 -15.395 1.00 95.75 201 LYS A O 1
ATOM 1627 N N . ARG A 1 202 ? 3.788 13.428 -17.374 1.00 96.50 202 ARG A N 1
ATOM 1628 C CA . ARG A 1 202 ? 2.394 13.892 -17.220 1.00 96.50 202 ARG A CA 1
ATOM 1629 C C . ARG A 1 202 ? 1.673 13.102 -16.126 1.00 96.50 202 ARG A C 1
ATOM 1631 O O . ARG A 1 202 ? 1.194 13.723 -15.183 1.00 96.50 202 ARG A O 1
ATOM 1638 N N . LEU A 1 203 ? 1.711 11.768 -16.185 1.00 94.69 203 LEU A N 1
ATOM 1639 C CA . LEU A 1 203 ? 1.118 10.873 -15.177 1.00 94.69 203 LEU A CA 1
ATOM 1640 C C . LEU A 1 203 ? 1.686 11.123 -13.768 1.00 94.69 203 LEU A C 1
ATOM 1642 O O . LEU A 1 203 ? 0.954 11.100 -12.781 1.00 94.69 203 LEU A O 1
ATOM 1646 N N . ALA A 1 204 ? 2.985 11.419 -13.656 1.00 90.25 204 ALA A N 1
ATOM 1647 C CA . ALA A 1 204 ? 3.590 11.811 -12.384 1.00 90.25 204 ALA A CA 1
ATOM 1648 C C . ALA A 1 204 ? 3.022 13.139 -11.847 1.00 90.25 204 ALA A C 1
ATOM 1650 O O . ALA A 1 204 ? 2.729 13.246 -10.658 1.00 90.25 204 ALA A O 1
ATOM 1651 N N . LYS A 1 205 ? 2.832 14.142 -12.717 1.00 91.62 205 LYS A N 1
ATOM 1652 C CA . LYS A 1 205 ? 2.273 15.455 -12.347 1.00 91.62 205 LYS A CA 1
ATOM 1653 C C . LYS A 1 205 ? 0.787 15.389 -11.977 1.00 91.62 205 LYS A C 1
ATOM 1655 O O . LYS A 1 205 ? 0.383 16.092 -11.056 1.00 91.62 205 LYS A O 1
ATOM 1660 N N . SER A 1 206 ? -0.011 14.548 -12.640 1.00 91.94 206 SER A N 1
ATOM 1661 C CA . SER A 1 206 ? -1.434 14.351 -12.313 1.00 91.94 206 SER A CA 1
ATOM 1662 C C . SER A 1 206 ? -1.685 13.392 -11.141 1.00 91.94 206 SER A C 1
ATOM 1664 O O . SER A 1 206 ? -2.830 13.227 -10.729 1.00 91.94 206 SER A O 1
ATOM 1666 N N . LYS A 1 207 ? -0.626 12.801 -10.561 1.00 85.50 207 LYS A N 1
ATOM 1667 C CA . LYS A 1 207 ? -0.677 11.750 -9.521 1.00 85.50 207 LYS A CA 1
ATOM 1668 C C . LYS A 1 207 ? -1.312 10.431 -9.996 1.00 85.50 207 LYS A C 1
ATOM 1670 O O . LYS A 1 207 ? -1.678 9.591 -9.181 1.00 85.50 207 LYS A O 1
ATOM 1675 N N . GLU A 1 208 ? -1.386 10.221 -11.309 1.00 88.81 208 GLU A N 1
ATOM 1676 C CA . GLU A 1 208 ? -1.868 8.988 -11.944 1.00 88.81 208 GLU A CA 1
ATOM 1677 C C . GLU A 1 208 ? -0.766 7.946 -12.183 1.00 88.81 208 GLU A C 1
ATOM 1679 O O . GLU A 1 208 ? -1.064 6.831 -12.615 1.00 88.81 208 GLU A O 1
ATOM 1684 N N . LEU A 1 209 ? 0.497 8.282 -11.910 1.00 85.50 209 LEU A N 1
ATOM 1685 C CA . LEU A 1 209 ? 1.602 7.326 -11.814 1.00 85.50 209 LEU A CA 1
ATOM 1686 C C . LEU A 1 209 ? 1.490 6.549 -10.490 1.00 85.50 209 LEU A C 1
ATOM 1688 O O . LEU A 1 209 ? 2.250 6.775 -9.551 1.00 85.50 209 LEU A O 1
ATOM 1692 N N . ASP A 1 210 ? 0.475 5.691 -10.413 1.00 82.25 210 ASP A N 1
ATOM 1693 C CA . ASP A 1 210 ? 0.101 4.922 -9.226 1.00 82.25 210 ASP A CA 1
ATOM 1694 C C . ASP A 1 210 ? 1.032 3.724 -8.949 1.00 82.25 210 ASP A C 1
ATOM 1696 O O . ASP A 1 210 ? 1.830 3.306 -9.792 1.00 82.25 210 ASP A O 1
ATOM 1700 N N . SER A 1 211 ? 0.926 3.153 -7.744 1.00 79.38 211 SER A N 1
ATOM 1701 C CA . SER A 1 211 ? 1.754 2.027 -7.294 1.00 79.38 211 SER A CA 1
ATOM 1702 C C . SER A 1 211 ? 1.680 0.805 -8.215 1.00 79.38 211 SER A C 1
ATOM 1704 O O . SER A 1 211 ? 2.699 0.144 -8.416 1.00 79.38 211 SER A O 1
ATOM 1706 N N . SER A 1 212 ? 0.513 0.510 -8.796 1.00 82.69 212 SER A N 1
ATOM 1707 C CA . SER A 1 212 ? 0.332 -0.632 -9.698 1.00 82.69 212 SER A CA 1
ATOM 1708 C C . SER A 1 212 ? 1.075 -0.402 -11.015 1.00 82.69 212 SER A C 1
ATOM 1710 O O . SER A 1 212 ? 1.831 -1.274 -11.448 1.00 82.69 212 SER A O 1
ATOM 1712 N N . LEU A 1 213 ? 0.966 0.795 -11.599 1.00 89.00 213 LEU A N 1
ATOM 1713 C CA . LEU A 1 213 ? 1.708 1.177 -12.805 1.00 89.00 213 LEU A CA 1
ATOM 1714 C C . LEU A 1 213 ? 3.227 1.219 -12.562 1.00 89.00 213 LEU A C 1
ATOM 1716 O O . LEU A 1 213 ? 3.996 0.718 -13.385 1.00 89.00 213 LEU A O 1
ATOM 1720 N N . ILE A 1 214 ? 3.682 1.753 -11.423 1.00 82.75 214 ILE A N 1
ATOM 1721 C CA . ILE A 1 214 ? 5.110 1.747 -11.050 1.00 82.75 214 ILE A CA 1
ATOM 1722 C C . ILE A 1 214 ? 5.633 0.305 -10.950 1.00 82.75 214 ILE A C 1
ATOM 1724 O O . ILE A 1 214 ? 6.710 0.006 -11.473 1.00 82.75 214 ILE A O 1
ATOM 1728 N N . LEU A 1 215 ? 4.876 -0.596 -10.313 1.00 78.94 215 LEU A N 1
ATOM 1729 C CA . LEU A 1 215 ? 5.243 -2.008 -10.184 1.00 78.94 215 LEU A CA 1
ATOM 1730 C C . LEU A 1 215 ? 5.266 -2.733 -11.534 1.00 78.94 215 LEU A C 1
ATOM 1732 O O . LEU A 1 215 ? 6.187 -3.520 -11.756 1.00 78.94 215 LEU A O 1
ATOM 1736 N N . LEU A 1 216 ? 4.317 -2.465 -12.440 1.00 83.75 216 LEU A N 1
ATOM 1737 C CA . LEU A 1 216 ? 4.338 -3.011 -13.803 1.00 83.75 216 LEU A CA 1
ATOM 1738 C C . LEU A 1 216 ? 5.591 -2.551 -14.559 1.00 83.75 216 LEU A C 1
ATOM 1740 O O . LEU A 1 216 ? 6.368 -3.397 -14.996 1.00 83.75 216 LEU A O 1
ATOM 1744 N N . ILE A 1 217 ? 5.874 -1.244 -14.596 1.00 84.38 217 ILE A N 1
ATOM 1745 C CA . ILE A 1 217 ? 7.077 -0.694 -15.249 1.00 84.38 217 ILE A CA 1
ATOM 1746 C C . ILE A 1 217 ? 8.363 -1.314 -14.671 1.00 84.38 217 ILE A C 1
ATOM 1748 O O . ILE A 1 217 ? 9.271 -1.694 -15.414 1.00 84.38 217 ILE A O 1
ATOM 1752 N N . TYR A 1 218 ? 8.460 -1.440 -13.344 1.00 82.88 218 TYR A N 1
ATOM 1753 C CA . TYR A 1 218 ? 9.653 -1.986 -12.686 1.00 82.88 218 TYR A CA 1
ATOM 1754 C C . TYR A 1 218 ? 9.822 -3.494 -12.942 1.00 82.88 218 TYR A C 1
ATOM 1756 O O . TYR A 1 218 ? 10.950 -3.942 -13.162 1.00 82.88 218 TYR A O 1
ATOM 1764 N N . ARG A 1 219 ? 8.728 -4.270 -12.966 1.00 81.25 219 ARG A N 1
ATOM 1765 C CA . ARG A 1 219 ? 8.736 -5.701 -13.329 1.00 81.25 219 ARG A CA 1
ATOM 1766 C C . ARG A 1 219 ? 9.114 -5.902 -14.796 1.00 81.25 219 ARG A C 1
ATOM 1768 O O . ARG A 1 219 ? 9.970 -6.736 -15.087 1.00 81.25 219 ARG A O 1
ATOM 1775 N N . SER A 1 220 ? 8.551 -5.106 -15.704 1.00 88.44 220 SER A N 1
ATOM 1776 C CA . SER A 1 220 ? 8.878 -5.149 -17.132 1.00 88.44 220 SER A CA 1
ATOM 1777 C C . SER A 1 220 ? 10.341 -4.802 -17.399 1.00 88.44 220 SER A C 1
ATOM 1779 O O . SER A 1 220 ? 10.973 -5.468 -18.213 1.00 88.44 220 SER A O 1
ATOM 1781 N N . TRP A 1 221 ? 10.924 -3.842 -16.671 1.00 91.38 221 TRP A N 1
ATOM 1782 C CA . TRP A 1 221 ? 12.365 -3.580 -16.735 1.00 91.38 221 TRP A CA 1
ATOM 1783 C C . TRP A 1 221 ? 13.219 -4.726 -16.173 1.00 91.38 221 TRP A C 1
ATOM 1785 O O . TRP A 1 221 ? 14.223 -5.080 -16.791 1.00 91.38 221 TRP A O 1
ATOM 1795 N N . ALA A 1 222 ? 12.836 -5.346 -15.052 1.00 81.69 222 ALA A N 1
ATOM 1796 C CA . ALA A 1 222 ? 13.565 -6.499 -14.515 1.00 81.69 222 ALA A CA 1
ATOM 1797 C C . ALA A 1 222 ? 13.597 -7.665 -15.524 1.00 81.69 222 ALA A C 1
ATOM 1799 O O . ALA A 1 222 ? 14.677 -8.119 -15.911 1.00 81.69 222 ALA A O 1
ATOM 1800 N N . ALA A 1 223 ? 12.431 -8.053 -16.052 1.00 84.69 223 ALA A N 1
ATOM 1801 C CA . ALA A 1 223 ? 12.314 -9.091 -17.076 1.00 84.69 223 ALA A CA 1
ATOM 1802 C C . ALA A 1 223 ? 13.053 -8.724 -18.380 1.00 84.69 223 ALA A C 1
ATOM 1804 O O . ALA A 1 223 ? 13.729 -9.567 -18.969 1.00 84.69 223 ALA A O 1
ATOM 1805 N N . ALA A 1 224 ? 12.987 -7.459 -18.814 1.00 88.75 224 ALA A N 1
ATOM 1806 C CA . ALA A 1 224 ? 13.723 -6.964 -19.979 1.00 88.75 224 ALA A CA 1
ATOM 1807 C C . ALA A 1 224 ? 15.243 -7.086 -19.806 1.00 88.75 224 ALA A C 1
ATOM 1809 O O . ALA A 1 224 ? 15.943 -7.535 -20.716 1.00 88.75 224 ALA A O 1
ATOM 1810 N N . LYS A 1 225 ? 15.758 -6.699 -18.636 1.00 89.44 225 LYS A N 1
ATOM 1811 C CA . LYS A 1 225 ? 17.179 -6.787 -18.295 1.00 89.44 225 LYS A CA 1
ATOM 1812 C C . LYS A 1 225 ? 17.654 -8.244 -18.322 1.00 89.44 225 LYS A C 1
ATOM 1814 O O . LYS A 1 225 ? 18.659 -8.533 -18.975 1.00 89.44 225 LYS A O 1
ATOM 1819 N N . GLU A 1 226 ? 16.920 -9.133 -17.656 1.00 85.88 226 GLU A N 1
ATOM 1820 C CA . GLU A 1 226 ? 17.275 -10.544 -17.442 1.00 85.88 226 GLU A CA 1
ATOM 1821 C C . GLU A 1 226 ? 17.060 -11.436 -18.677 1.00 85.88 226 GLU A C 1
ATOM 1823 O O . GLU A 1 226 ? 17.791 -12.408 -18.856 1.00 85.88 226 GLU A O 1
ATOM 1828 N N . SER A 1 227 ? 16.128 -11.089 -19.571 1.00 91.69 227 SER A N 1
ATOM 1829 C CA . SER A 1 227 ? 15.862 -11.855 -20.796 1.00 91.69 227 SER A CA 1
ATOM 1830 C C . SER A 1 227 ? 17.095 -11.968 -21.700 1.00 91.69 227 SER A C 1
ATOM 1832 O O . SER A 1 227 ? 17.633 -10.966 -22.173 1.00 91.69 227 SER A O 1
ATOM 1834 N N . THR A 1 228 ? 17.526 -13.192 -22.002 1.00 92.50 228 THR A N 1
ATOM 1835 C CA . THR A 1 228 ? 18.633 -13.467 -22.936 1.00 92.50 228 THR A CA 1
ATOM 1836 C C . THR A 1 228 ? 18.222 -13.381 -24.407 1.00 92.50 228 THR A C 1
ATOM 1838 O O . THR A 1 228 ? 19.086 -13.224 -25.265 1.00 92.50 228 THR A O 1
ATOM 1841 N N . SER A 1 229 ? 16.922 -13.457 -24.711 1.00 92.69 229 SER A N 1
ATOM 1842 C CA . SER A 1 229 ? 16.383 -13.461 -26.078 1.00 92.69 229 SER A CA 1
ATOM 1843 C C . SER A 1 229 ? 15.935 -12.085 -26.580 1.00 92.69 229 SER A C 1
ATOM 1845 O O . SER A 1 229 ? 15.700 -11.920 -27.777 1.00 92.69 229 SER A O 1
ATOM 1847 N N . MET A 1 230 ? 15.794 -11.090 -25.697 1.00 93.50 230 MET A N 1
ATOM 1848 C CA . MET A 1 230 ? 15.276 -9.778 -26.085 1.00 93.50 230 MET A CA 1
ATOM 1849 C C . MET A 1 230 ? 16.364 -8.847 -26.638 1.00 93.50 230 MET A C 1
ATOM 1851 O O . MET A 1 230 ? 17.417 -8.664 -26.026 1.00 93.50 230 MET A O 1
ATOM 1855 N N . ARG A 1 231 ? 16.060 -8.222 -27.784 1.00 96.12 231 ARG A N 1
ATOM 1856 C CA . ARG A 1 231 ? 16.933 -7.280 -28.501 1.00 96.12 231 ARG A CA 1
ATOM 1857 C C . ARG A 1 231 ? 17.355 -6.084 -27.638 1.00 96.12 231 ARG A C 1
ATOM 1859 O O . ARG A 1 231 ? 16.556 -5.579 -26.846 1.00 96.12 231 ARG A O 1
ATOM 1866 N N . SER A 1 232 ? 18.581 -5.605 -27.845 1.00 93.69 232 SER A N 1
ATOM 1867 C CA . SER A 1 232 ? 19.189 -4.484 -27.112 1.00 93.69 232 SER A CA 1
ATOM 1868 C C . SER A 1 232 ? 18.349 -3.211 -27.160 1.00 93.69 232 SER A C 1
ATOM 1870 O O . SER A 1 232 ? 18.075 -2.642 -26.111 1.00 93.69 232 SER A O 1
ATOM 1872 N N . GLU A 1 233 ? 17.821 -2.830 -28.324 1.00 93.69 233 GLU A N 1
ATOM 1873 C CA . GLU A 1 233 ? 17.056 -1.586 -28.485 1.00 93.69 233 GLU A CA 1
ATOM 1874 C C . GLU A 1 233 ? 15.780 -1.588 -27.627 1.00 93.69 233 GLU A C 1
ATOM 1876 O O . GLU A 1 233 ? 15.369 -0.559 -27.095 1.00 93.69 233 GLU A O 1
ATOM 1881 N N . VAL A 1 234 ? 15.168 -2.764 -27.433 1.00 93.00 234 VAL A N 1
ATOM 1882 C CA . VAL A 1 234 ? 13.986 -2.927 -26.571 1.00 93.00 234 VAL A CA 1
ATOM 1883 C C . VAL A 1 234 ? 14.377 -2.866 -25.090 1.00 93.00 234 VAL A C 1
ATOM 1885 O O . VAL A 1 234 ? 13.627 -2.317 -24.279 1.00 93.00 234 VAL A O 1
ATOM 1888 N N . LYS A 1 235 ? 15.565 -3.373 -24.722 1.00 94.94 235 LYS A N 1
ATOM 1889 C CA . LYS A 1 235 ? 16.113 -3.204 -23.365 1.00 94.94 235 LYS A CA 1
ATOM 1890 C C . LYS A 1 235 ? 16.414 -1.738 -23.071 1.00 94.94 235 LYS A C 1
ATOM 1892 O O . LYS A 1 235 ? 16.070 -1.274 -21.989 1.00 94.94 235 LYS A O 1
ATOM 1897 N N . ASP A 1 236 ? 16.984 -1.011 -24.027 1.00 95.56 236 ASP A N 1
ATOM 1898 C CA . ASP A 1 236 ? 17.324 0.405 -23.882 1.00 95.56 236 ASP A CA 1
ATOM 1899 C C . ASP A 1 236 ? 16.062 1.274 -23.761 1.00 95.56 236 ASP A C 1
ATOM 1901 O O . ASP A 1 236 ? 15.961 2.084 -22.838 1.00 95.56 236 ASP A O 1
ATOM 1905 N N . ILE A 1 237 ? 15.041 1.038 -24.596 1.00 95.44 237 ILE A N 1
ATOM 1906 C CA . ILE A 1 237 ? 13.716 1.675 -24.466 1.00 95.44 237 ILE A CA 1
ATOM 1907 C C . ILE A 1 237 ? 13.122 1.424 -23.070 1.00 95.44 237 ILE A C 1
ATOM 1909 O O . ILE A 1 237 ? 12.724 2.370 -22.386 1.00 95.44 237 ILE A O 1
ATOM 1913 N N . MET A 1 238 ? 13.116 0.170 -22.602 1.00 95.00 238 MET A N 1
ATOM 1914 C CA . MET A 1 238 ? 12.578 -0.181 -21.282 1.00 95.00 238 MET A CA 1
ATOM 1915 C C . MET A 1 238 ? 13.406 0.423 -20.131 1.00 95.00 238 MET A C 1
ATOM 1917 O O . MET A 1 238 ? 12.842 0.872 -19.131 1.00 95.00 238 MET A O 1
ATOM 1921 N N . TYR A 1 239 ? 14.733 0.504 -20.277 1.00 95.31 239 TYR A N 1
ATOM 1922 C CA . TYR A 1 239 ? 15.622 1.177 -19.328 1.00 95.31 239 TYR A CA 1
ATOM 1923 C C . TYR A 1 239 ? 15.334 2.679 -19.249 1.00 95.31 239 TYR A C 1
ATOM 1925 O O . TYR A 1 239 ? 15.262 3.235 -18.151 1.00 95.31 239 TYR A O 1
ATOM 1933 N N . HIS A 1 240 ? 15.124 3.339 -20.391 1.00 96.62 240 HIS A N 1
ATOM 1934 C CA . HIS A 1 240 ? 14.759 4.753 -20.446 1.00 96.62 240 HIS A CA 1
ATOM 1935 C C . HIS A 1 240 ? 13.384 5.015 -19.816 1.00 96.62 240 HIS A C 1
ATOM 1937 O O . HIS A 1 240 ? 13.268 5.953 -19.025 1.00 96.62 240 HIS A O 1
ATOM 1943 N N . ILE A 1 241 ? 12.386 4.162 -20.072 1.00 95.62 241 ILE A N 1
ATOM 1944 C CA . ILE A 1 241 ? 11.069 4.204 -19.412 1.00 95.62 241 ILE A CA 1
ATOM 1945 C C . ILE A 1 241 ? 11.233 4.082 -17.887 1.00 95.62 241 ILE A C 1
ATOM 1947 O O . ILE A 1 241 ? 10.848 4.996 -17.156 1.00 95.62 241 ILE A O 1
ATOM 1951 N N . TYR A 1 242 ? 11.912 3.037 -17.400 1.00 92.44 242 TYR A N 1
ATOM 1952 C CA . TYR A 1 242 ? 12.210 2.839 -15.974 1.00 92.44 242 TYR A CA 1
ATOM 1953 C C . TYR A 1 242 ? 12.945 4.033 -15.342 1.00 92.44 242 TYR A C 1
ATOM 1955 O O . TYR A 1 242 ? 12.579 4.502 -14.258 1.00 92.44 242 TYR A O 1
ATOM 1963 N N . MET A 1 243 ? 13.977 4.554 -16.008 1.00 89.69 243 MET A N 1
ATOM 1964 C CA . MET A 1 243 ? 14.771 5.669 -15.493 1.00 89.69 243 MET A CA 1
ATOM 1965 C C . MET A 1 243 ? 14.003 6.990 -15.514 1.00 89.69 243 MET A C 1
ATOM 1967 O O . MET A 1 243 ? 14.183 7.797 -14.602 1.00 89.69 243 MET A O 1
ATOM 1971 N N . THR A 1 244 ? 13.131 7.223 -16.496 1.00 95.19 244 THR A N 1
ATOM 1972 C CA . THR A 1 244 ? 12.236 8.387 -16.503 1.00 95.19 244 THR A CA 1
ATOM 1973 C C . THR A 1 244 ? 11.200 8.277 -15.391 1.00 95.19 244 THR A C 1
ATOM 1975 O O . THR A 1 244 ? 11.100 9.218 -14.610 1.00 95.19 244 THR A O 1
ATOM 1978 N N . THR A 1 245 ? 10.559 7.120 -15.189 1.00 87.25 245 THR A N 1
ATOM 1979 C CA . THR A 1 245 ? 9.683 6.860 -14.027 1.00 87.25 245 THR A CA 1
ATOM 1980 C C . THR A 1 245 ? 10.406 7.164 -12.712 1.00 87.25 245 THR A C 1
ATOM 1982 O O . THR A 1 245 ? 9.938 7.967 -11.903 1.00 87.25 245 THR A O 1
ATOM 1985 N N . LYS A 1 246 ? 11.615 6.622 -12.528 1.00 84.06 246 LYS A N 1
ATOM 1986 C CA . LYS A 1 246 ? 12.441 6.822 -11.326 1.00 84.06 246 LYS A CA 1
ATOM 1987 C C . LYS A 1 246 ? 12.900 8.274 -11.121 1.00 84.06 246 LYS A C 1
ATOM 1989 O O . LYS A 1 246 ? 13.095 8.688 -9.977 1.00 84.06 246 LYS A O 1
ATOM 1994 N N . ARG A 1 247 ? 13.088 9.058 -12.191 1.00 84.56 247 ARG A N 1
ATOM 1995 C CA . ARG A 1 247 ? 13.360 10.510 -12.115 1.00 84.56 247 ARG A CA 1
ATOM 1996 C C . ARG A 1 247 ? 12.092 11.295 -11.775 1.00 84.56 247 ARG A C 1
ATOM 1998 O O . ARG A 1 247 ? 12.137 12.141 -10.886 1.00 84.56 247 ARG A O 1
ATOM 2005 N N . SER A 1 248 ? 10.969 10.988 -12.419 1.00 83.69 248 SER A N 1
ATOM 2006 C CA . SER A 1 248 ? 9.683 11.651 -12.186 1.00 83.69 248 SER A CA 1
ATOM 2007 C C . SER A 1 248 ? 9.214 11.480 -10.740 1.00 83.69 248 SER A C 1
ATOM 2009 O O . SER A 1 248 ? 8.906 12.480 -10.092 1.00 83.69 248 SER A O 1
ATOM 2011 N N . LEU A 1 249 ? 9.295 10.266 -10.184 1.00 78.44 249 LEU A N 1
ATOM 2012 C CA . LEU A 1 249 ? 8.988 9.994 -8.771 1.00 78.44 249 LEU A CA 1
ATOM 2013 C C . LEU A 1 249 ? 9.863 10.809 -7.801 1.00 78.44 249 LEU A C 1
ATOM 2015 O O . LEU A 1 249 ? 9.359 11.334 -6.814 1.00 78.44 249 LEU A O 1
ATOM 2019 N N . LYS A 1 250 ? 11.158 10.992 -8.101 1.00 77.50 250 LYS A N 1
ATOM 2020 C CA . LYS A 1 250 ? 12.040 11.879 -7.316 1.00 77.50 250 LYS A CA 1
ATOM 2021 C C . LYS A 1 250 ? 11.664 13.358 -7.436 1.00 77.50 250 LYS A C 1
ATOM 2023 O O . LYS A 1 250 ? 11.843 14.097 -6.473 1.00 77.50 250 LYS A O 1
ATOM 2028 N N . SER A 1 251 ? 11.184 13.803 -8.601 1.00 77.56 251 SER A N 1
ATOM 2029 C CA . SER A 1 251 ? 10.809 15.210 -8.810 1.00 77.56 251 SER A CA 1
ATOM 2030 C C . SER A 1 251 ? 9.531 15.602 -8.066 1.00 77.56 251 SER A C 1
ATOM 2032 O O . SER A 1 251 ? 9.484 16.692 -7.505 1.00 77.56 251 SER A O 1
ATOM 2034 N N . ILE A 1 252 ? 8.545 14.698 -7.984 1.00 75.81 252 ILE A N 1
ATOM 2035 C CA . ILE A 1 252 ? 7.292 14.920 -7.239 1.00 75.81 252 ILE A CA 1
ATOM 2036 C C . ILE A 1 252 ? 7.413 14.604 -5.739 1.00 75.81 252 ILE A C 1
ATOM 2038 O O . ILE A 1 252 ? 6.444 14.768 -5.003 1.00 75.81 252 ILE A O 1
ATOM 2042 N N . ALA A 1 253 ? 8.578 14.136 -5.278 1.00 73.25 253 ALA A N 1
ATOM 2043 C CA . ALA A 1 253 ? 8.800 13.829 -3.871 1.00 73.25 253 ALA A CA 1
ATOM 2044 C C . ALA A 1 253 ? 8.741 15.114 -3.010 1.00 73.25 253 ALA A C 1
ATOM 2046 O O . ALA A 1 253 ? 9.425 16.092 -3.350 1.00 73.25 253 ALA A O 1
ATOM 2047 N N . PRO A 1 254 ? 7.990 15.109 -1.891 1.00 77.25 254 PRO A N 1
ATOM 2048 C CA . PRO A 1 254 ? 7.964 16.205 -0.921 1.00 77.25 254 PRO A CA 1
ATOM 2049 C C . PRO A 1 254 ? 9.370 16.586 -0.418 1.00 77.25 254 PRO A C 1
ATOM 2051 O O . PRO A 1 254 ? 10.265 15.728 -0.417 1.00 77.25 254 PRO A O 1
ATOM 2054 N N . PRO A 1 255 ? 9.602 17.844 0.007 1.00 80.19 255 PRO A N 1
ATOM 2055 C CA . PRO A 1 255 ? 10.881 18.249 0.591 1.00 80.19 255 PRO A CA 1
ATOM 2056 C C . PRO A 1 255 ? 11.235 17.417 1.832 1.00 80.19 255 PRO A C 1
ATOM 2058 O O . PRO A 1 255 ? 12.394 17.040 1.993 1.00 80.19 255 PRO A O 1
ATOM 2061 N N . GLU A 1 256 ? 10.248 16.999 2.624 1.00 81.50 256 GLU A N 1
ATOM 2062 C CA . GLU A 1 256 ? 10.438 16.164 3.815 1.00 81.50 256 GLU A CA 1
ATOM 2063 C C . GLU A 1 256 ? 11.010 14.787 3.462 1.00 81.50 256 GLU A C 1
ATOM 2065 O O . GLU A 1 256 ? 11.908 14.300 4.135 1.00 81.50 256 GLU A O 1
ATOM 2070 N N . ILE A 1 257 ? 10.584 14.175 2.352 1.00 77.19 257 ILE A N 1
ATOM 2071 C CA . ILE A 1 257 ? 11.139 12.892 1.882 1.00 77.19 257 ILE A CA 1
ATOM 2072 C C . ILE A 1 257 ? 12.601 13.043 1.425 1.00 77.19 257 ILE A C 1
ATOM 2074 O O . ILE A 1 257 ? 13.402 12.113 1.560 1.00 77.19 257 ILE A O 1
ATOM 2078 N N . LYS A 1 258 ? 12.978 14.221 0.910 1.00 80.44 258 LYS A N 1
ATOM 2079 C CA . LYS A 1 258 ? 14.368 14.542 0.542 1.00 80.44 258 LYS A CA 1
ATOM 2080 C C . LYS A 1 258 ? 15.218 14.772 1.799 1.00 80.44 258 LYS A C 1
ATOM 2082 O O . LYS A 1 258 ? 16.308 14.204 1.887 1.00 80.44 258 LYS A O 1
ATOM 2087 N N . LEU A 1 259 ? 14.687 15.502 2.784 1.00 83.38 259 LEU A N 1
ATOM 2088 C CA . LEU A 1 259 ? 15.305 15.724 4.094 1.00 83.38 259 LEU A CA 1
ATOM 2089 C C . LEU A 1 259 ? 15.489 14.420 4.878 1.00 83.38 259 LEU A C 1
ATOM 2091 O O . LEU A 1 259 ? 16.597 14.137 5.319 1.00 83.38 259 LEU A O 1
ATOM 2095 N N . LEU A 1 260 ? 14.461 13.574 4.988 1.00 82.06 260 LEU A N 1
ATOM 2096 C CA . LEU A 1 260 ? 14.566 12.276 5.662 1.00 82.06 260 LEU A CA 1
ATOM 2097 C C . LEU A 1 260 ? 15.631 11.396 5.011 1.00 82.06 260 LEU A C 1
ATOM 2099 O O . LEU A 1 260 ? 16.446 10.803 5.713 1.00 82.06 260 LEU A O 1
ATOM 2103 N N . LYS A 1 261 ? 15.705 11.361 3.674 1.00 81.81 261 LYS A N 1
ATOM 2104 C CA . LYS A 1 261 ? 16.781 10.636 2.986 1.00 81.81 261 LYS A CA 1
ATOM 2105 C C . LYS A 1 261 ? 18.173 11.194 3.323 1.00 81.81 261 LYS A C 1
ATOM 2107 O O . LYS A 1 261 ? 19.121 10.414 3.367 1.00 81.81 261 LYS A O 1
ATOM 2112 N N . TYR A 1 262 ? 18.313 12.504 3.519 1.00 84.38 262 TYR A N 1
ATOM 2113 C CA . TYR A 1 262 ? 19.569 13.120 3.951 1.00 84.38 262 TYR A CA 1
ATOM 2114 C C . TYR A 1 262 ? 19.893 12.742 5.406 1.00 84.38 262 TYR A C 1
ATOM 2116 O O . TYR A 1 262 ? 20.895 12.068 5.634 1.00 84.38 262 TYR A O 1
ATOM 2124 N N . LEU A 1 263 ? 19.003 13.044 6.359 1.00 83.75 263 LEU A N 1
ATOM 2125 C CA . LEU A 1 263 ? 19.178 12.766 7.793 1.00 83.75 263 LEU A CA 1
ATOM 2126 C C . LEU A 1 263 ? 19.466 11.285 8.089 1.00 83.75 263 LEU A C 1
ATOM 2128 O O . LEU A 1 263 ? 20.374 10.962 8.852 1.00 83.75 263 LEU A O 1
ATOM 2132 N N . LEU A 1 264 ? 18.736 10.360 7.458 1.00 81.94 264 LEU A N 1
ATOM 2133 C CA . LEU A 1 264 ? 18.926 8.919 7.663 1.00 81.94 264 LEU A CA 1
ATOM 2134 C C . LEU A 1 264 ? 20.265 8.403 7.115 1.00 81.94 264 LEU A C 1
ATOM 2136 O O . LEU A 1 264 ? 20.747 7.370 7.583 1.00 81.94 264 LEU A O 1
ATOM 2140 N N . ASN A 1 265 ? 20.871 9.113 6.157 1.00 82.31 265 ASN A N 1
ATOM 2141 C CA . ASN A 1 265 ? 22.191 8.808 5.601 1.00 82.31 265 ASN A CA 1
ATOM 2142 C C . ASN A 1 265 ? 23.335 9.371 6.468 1.00 82.31 265 ASN A C 1
ATOM 2144 O O . ASN A 1 265 ? 24.472 8.933 6.309 1.00 82.31 265 ASN A O 1
ATOM 2148 N N . ILE A 1 266 ? 23.067 10.310 7.383 1.00 83.56 266 ILE A N 1
ATOM 2149 C CA . ILE A 1 266 ? 24.066 10.790 8.347 1.00 83.56 266 ILE A CA 1
ATOM 2150 C C . ILE A 1 266 ? 24.281 9.691 9.394 1.00 83.56 266 ILE A C 1
ATOM 2152 O O . ILE A 1 266 ? 23.347 9.282 10.096 1.00 83.56 266 ILE A O 1
ATOM 2156 N N . THR A 1 267 ? 25.501 9.158 9.463 1.00 84.06 267 THR A N 1
ATOM 2157 C CA . THR A 1 267 ? 25.844 8.046 10.363 1.00 84.06 267 THR A CA 1
ATOM 2158 C C . THR A 1 267 ? 25.987 8.509 11.803 1.00 84.06 267 THR A C 1
ATOM 2160 O O . THR A 1 267 ? 25.438 7.855 12.693 1.00 84.06 267 THR A O 1
ATOM 2163 N N . ASP A 1 268 ? 26.660 9.635 12.014 1.00 85.69 268 ASP A N 1
ATOM 2164 C CA . ASP A 1 268 ? 26.844 10.223 13.332 1.00 85.69 268 ASP A CA 1
ATOM 2165 C C . ASP A 1 268 ? 25.514 10.770 13.913 1.00 85.69 268 ASP A C 1
ATOM 2167 O O . ASP A 1 268 ? 24.663 11.236 13.146 1.00 85.69 268 ASP A O 1
ATOM 2171 N N . PRO A 1 269 ? 25.250 10.660 15.230 1.00 86.38 269 PRO A N 1
ATOM 2172 C CA . PRO A 1 269 ? 24.054 11.239 15.841 1.00 86.38 269 PRO A CA 1
ATOM 2173 C C . PRO A 1 269 ? 24.092 12.769 15.962 1.00 86.38 269 PRO A C 1
ATOM 2175 O O . PRO A 1 269 ? 23.077 13.404 15.680 1.00 86.38 269 PRO A O 1
ATOM 2178 N N . GLU A 1 270 ? 25.220 13.360 16.358 1.00 87.44 270 GLU A N 1
ATOM 2179 C CA . GLU A 1 270 ? 25.347 14.801 16.625 1.00 87.44 270 GLU A CA 1
ATOM 2180 C C . GLU A 1 270 ? 25.245 15.605 15.324 1.00 87.44 270 GLU A C 1
ATOM 2182 O O . GLU A 1 270 ? 24.450 16.546 15.239 1.00 87.44 270 GLU A O 1
ATOM 2187 N N . GLU A 1 271 ? 25.933 15.165 14.263 1.00 88.81 271 GLU A N 1
ATOM 2188 C CA . GLU A 1 271 ? 25.768 15.723 12.911 1.00 88.81 271 GLU A CA 1
ATOM 2189 C C . GLU A 1 271 ? 24.301 15.658 12.447 1.00 88.81 271 GLU A C 1
ATOM 2191 O O . GLU A 1 271 ? 23.800 16.590 11.811 1.00 88.81 271 GLU A O 1
ATOM 2196 N N . ARG A 1 272 ? 23.583 14.572 12.776 1.00 89.38 272 ARG A N 1
ATOM 2197 C CA . ARG A 1 272 ? 22.189 14.369 12.352 1.00 89.38 272 ARG A CA 1
ATOM 2198 C C . ARG A 1 272 ? 21.224 15.292 13.086 1.00 89.38 272 ARG A C 1
ATOM 2200 O O . ARG A 1 272 ? 20.323 15.834 12.447 1.00 89.38 272 ARG A O 1
ATOM 2207 N N . PHE A 1 273 ? 21.392 15.476 14.393 1.00 90.31 273 PHE A N 1
ATOM 2208 C CA . PHE A 1 273 ? 20.551 16.392 15.168 1.00 90.31 273 PHE A CA 1
ATOM 2209 C C . PHE A 1 273 ? 20.882 17.862 14.874 1.00 90.31 273 PHE A C 1
ATOM 2211 O O . PHE A 1 273 ? 19.966 18.673 14.759 1.00 90.31 273 PHE A O 1
ATOM 2218 N N . SER A 1 274 ? 22.150 18.194 14.612 1.00 87.12 274 SER A N 1
ATOM 2219 C CA . SER A 1 274 ? 22.561 19.512 14.105 1.00 87.12 274 SER A CA 1
ATOM 2220 C C . SER A 1 274 ? 21.911 19.837 12.746 1.00 87.12 274 SER A C 1
ATOM 2222 O O . SER A 1 274 ? 21.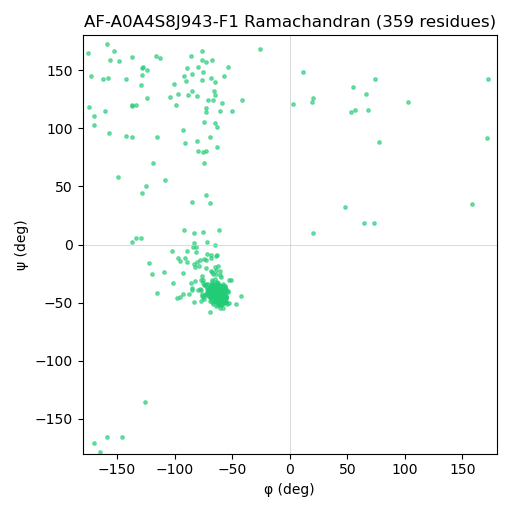309 20.901 12.560 1.00 87.12 274 SER A O 1
ATOM 2224 N N . ALA A 1 275 ? 21.928 18.877 11.813 1.00 87.75 275 ALA A N 1
ATOM 2225 C CA . ALA A 1 275 ? 21.242 18.994 10.526 1.00 87.75 275 ALA A CA 1
ATOM 2226 C C . ALA A 1 275 ? 19.708 19.096 10.665 1.00 87.75 275 ALA A C 1
ATOM 2228 O O . ALA A 1 275 ? 19.078 19.838 9.911 1.00 87.75 275 ALA A O 1
ATOM 2229 N N . LEU A 1 276 ? 19.104 18.395 11.633 1.00 89.81 276 LEU A N 1
ATOM 2230 C CA . LEU A 1 276 ? 17.672 18.491 11.945 1.00 89.81 276 LEU A CA 1
ATOM 2231 C C . LEU A 1 276 ? 17.301 19.885 12.478 1.00 89.81 276 LEU A C 1
ATOM 2233 O O . LEU A 1 276 ? 16.377 20.508 11.958 1.00 89.81 276 LEU A O 1
ATOM 2237 N N . ALA A 1 277 ? 18.050 20.400 13.457 1.00 88.12 277 ALA A N 1
ATOM 2238 C CA . ALA A 1 277 ? 17.833 21.729 14.028 1.00 88.12 277 ALA A CA 1
ATOM 2239 C C . ALA A 1 277 ? 17.982 22.835 12.966 1.00 88.12 277 ALA A C 1
ATOM 2241 O O . ALA A 1 277 ? 17.175 23.765 12.920 1.00 88.12 277 ALA A O 1
ATOM 2242 N N . THR A 1 278 ? 18.952 22.688 12.055 1.00 87.94 278 THR A N 1
ATOM 2243 C CA . THR A 1 278 ? 19.151 23.590 10.906 1.00 87.94 278 THR A CA 1
ATOM 2244 C C . THR A 1 278 ? 17.983 23.517 9.913 1.00 87.94 278 THR A C 1
ATOM 2246 O O . THR A 1 278 ? 17.531 24.546 9.417 1.00 87.94 278 THR A O 1
ATOM 2249 N N . ALA A 1 279 ? 17.431 22.328 9.650 1.00 87.19 279 ALA A N 1
ATOM 2250 C CA . ALA A 1 279 ? 16.272 22.165 8.767 1.00 87.19 279 ALA A CA 1
ATOM 2251 C C . ALA A 1 279 ? 14.975 22.790 9.325 1.00 87.19 279 ALA A C 1
ATOM 2253 O O . ALA A 1 279 ? 14.097 23.163 8.543 1.00 87.19 279 ALA A O 1
ATOM 2254 N N . PHE A 1 280 ? 14.862 22.928 10.649 1.00 88.38 280 PHE A N 1
ATOM 2255 C CA . PHE A 1 280 ? 13.767 23.644 11.320 1.00 88.38 280 PHE A CA 1
ATOM 2256 C C . PHE A 1 280 ? 14.034 25.139 11.537 1.00 88.38 280 PHE A C 1
ATOM 2258 O O . PHE A 1 280 ? 13.094 25.879 11.820 1.00 88.38 280 PHE A O 1
ATOM 2265 N N . SER A 1 281 ? 15.286 25.579 11.393 1.00 80.12 281 SER A N 1
ATOM 2266 C CA . SER A 1 281 ? 15.729 26.952 11.659 1.00 80.12 281 SER A CA 1
ATOM 2267 C C . SER A 1 281 ? 16.292 27.602 10.386 1.00 80.12 281 SER A C 1
ATOM 2269 O O . SER A 1 281 ? 17.505 27.808 10.294 1.00 80.12 281 SER A O 1
ATOM 2271 N N . PRO A 1 282 ? 15.450 27.921 9.380 1.00 65.50 282 PRO A N 1
ATOM 2272 C CA . PRO A 1 282 ? 15.887 28.723 8.245 1.00 65.50 282 PRO A CA 1
ATOM 2273 C C . PRO A 1 282 ? 16.360 30.091 8.749 1.00 65.50 282 PRO A C 1
ATOM 2275 O O . PRO A 1 282 ? 15.582 30.861 9.308 1.00 65.50 282 PRO A O 1
ATOM 2278 N N . GLY A 1 283 ? 17.652 30.373 8.581 1.00 57.06 283 GLY A N 1
ATOM 2279 C CA . GLY A 1 283 ? 18.224 31.672 8.923 1.00 57.06 283 GLY A CA 1
ATOM 2280 C C . GLY A 1 283 ? 17.709 32.779 8.000 1.00 57.06 283 GLY A C 1
ATOM 2281 O O . GLY A 1 283 ? 17.316 32.519 6.866 1.00 57.06 283 GLY A O 1
ATOM 2282 N N . ASP A 1 284 ? 17.793 34.025 8.465 1.00 50.00 284 ASP A N 1
ATOM 2283 C CA . ASP A 1 284 ? 17.228 35.232 7.826 1.00 50.00 284 ASP A CA 1
ATOM 2284 C C . ASP A 1 284 ? 17.851 35.593 6.447 1.00 50.00 284 ASP A C 1
ATOM 2286 O O . ASP A 1 284 ? 17.468 36.558 5.786 1.00 50.00 284 ASP A O 1
ATOM 2290 N N . ASN A 1 285 ? 18.822 34.802 5.979 1.00 45.84 285 ASN A N 1
ATOM 2291 C CA . ASN A 1 285 ? 19.489 34.965 4.690 1.00 45.84 285 ASN A CA 1
ATOM 2292 C C . ASN A 1 285 ? 18.631 34.387 3.555 1.00 45.84 285 ASN A C 1
ATOM 2294 O O . ASN A 1 285 ? 18.788 33.233 3.152 1.00 45.84 285 ASN A O 1
ATOM 2298 N N . HIS A 1 286 ? 17.756 35.223 2.998 1.00 49.00 286 HIS A N 1
ATOM 2299 C CA . HIS A 1 286 ? 16.866 34.899 1.876 1.00 49.00 286 HIS A CA 1
ATOM 2300 C C . HIS A 1 286 ? 17.579 34.781 0.501 1.00 49.00 286 HIS A C 1
ATOM 2302 O O . HIS A 1 286 ? 17.062 35.228 -0.528 1.00 49.00 286 HIS A O 1
ATOM 2308 N N . ASP A 1 287 ? 18.751 34.137 0.453 1.00 41.62 287 ASP A N 1
ATOM 2309 C CA . ASP A 1 287 ? 19.435 33.763 -0.792 1.00 41.62 287 ASP A CA 1
ATOM 2310 C C . ASP A 1 287 ? 18.693 32.599 -1.474 1.00 41.62 287 ASP A C 1
ATOM 2312 O O . ASP A 1 287 ? 19.064 31.425 -1.400 1.00 41.62 287 ASP A O 1
ATOM 2316 N N . ASN A 1 288 ? 17.610 32.951 -2.175 1.00 43.62 288 ASN A N 1
ATOM 2317 C CA . ASN A 1 288 ? 16.668 32.059 -2.866 1.00 43.62 288 ASN A CA 1
ATOM 2318 C C . ASN A 1 288 ? 17.259 31.347 -4.109 1.00 43.62 288 ASN A C 1
ATOM 2320 O O . ASN A 1 288 ? 16.570 31.163 -5.114 1.00 43.62 288 ASN A O 1
ATOM 2324 N N . ASN A 1 289 ? 18.538 30.974 -4.069 1.00 43.44 289 ASN A N 1
ATOM 2325 C CA . ASN A 1 289 ? 19.279 30.362 -5.173 1.00 43.44 289 ASN A CA 1
ATOM 2326 C C . ASN A 1 289 ? 19.875 28.991 -4.801 1.00 43.44 289 ASN A C 1
ATOM 2328 O O . ASN A 1 289 ? 20.214 28.205 -5.687 1.00 43.44 289 ASN A O 1
ATOM 2332 N N . ASP A 1 290 ? 19.958 28.661 -3.506 1.00 40.91 290 ASP A N 1
ATOM 2333 C CA . ASP A 1 290 ? 20.473 27.368 -3.055 1.00 40.91 290 ASP A CA 1
ATOM 2334 C C . ASP A 1 290 ? 19.397 26.273 -3.195 1.00 40.91 290 ASP A C 1
ATOM 2336 O O . ASP A 1 290 ? 18.705 25.880 -2.253 1.00 40.91 290 ASP A O 1
ATOM 2340 N N . SER A 1 291 ? 19.243 25.766 -4.424 1.00 45.75 291 SER A N 1
ATOM 2341 C CA . SER A 1 291 ? 18.249 24.761 -4.858 1.00 45.75 291 SER A CA 1
ATOM 2342 C C . SER A 1 291 ? 18.361 23.383 -4.159 1.00 45.75 291 SER A C 1
ATOM 2344 O O . SER A 1 291 ? 17.754 22.404 -4.607 1.00 45.75 291 SER A O 1
ATOM 2346 N N . ASN A 1 292 ? 19.142 23.287 -3.083 1.00 50.53 292 ASN A N 1
ATOM 2347 C CA . ASN A 1 292 ? 19.379 22.095 -2.277 1.00 50.53 292 ASN A CA 1
ATOM 2348 C C . ASN A 1 292 ? 19.165 22.337 -0.764 1.00 50.53 292 ASN A C 1
ATOM 2350 O O . ASN A 1 292 ? 19.415 21.431 0.028 1.00 50.53 292 ASN A O 1
ATOM 2354 N N . ALA A 1 293 ? 18.692 23.517 -0.345 1.00 55.56 293 ALA A N 1
ATOM 2355 C CA . ALA A 1 293 ? 18.331 23.777 1.048 1.00 55.56 293 ALA A CA 1
ATOM 2356 C C . ALA A 1 293 ? 17.039 23.024 1.436 1.00 55.56 293 ALA A C 1
ATOM 2358 O O . ALA A 1 293 ? 16.007 23.144 0.774 1.00 55.56 293 ALA A O 1
ATOM 2359 N N . LEU A 1 294 ? 17.098 22.210 2.496 1.00 69.19 294 LEU A N 1
ATOM 2360 C CA . LEU A 1 294 ? 16.051 21.244 2.869 1.00 69.19 294 LEU A CA 1
ATOM 2361 C C . LEU A 1 294 ? 15.279 21.668 4.129 1.00 69.19 294 LEU A C 1
ATOM 2363 O O . LEU A 1 294 ? 15.196 20.912 5.095 1.00 69.19 294 LEU A O 1
ATOM 2367 N N . TYR A 1 295 ? 14.716 22.876 4.115 1.00 80.12 295 TYR A N 1
ATOM 2368 C CA . TYR A 1 295 ? 13.908 23.395 5.223 1.00 80.12 295 TYR A CA 1
ATOM 2369 C C . TYR A 1 295 ? 12.504 22.772 5.282 1.00 80.12 295 TYR A C 1
ATOM 2371 O O . TYR A 1 295 ? 11.912 22.431 4.254 1.00 80.12 295 TYR A O 1
ATOM 2379 N N . THR A 1 296 ? 11.953 22.642 6.490 1.00 85.44 296 THR A N 1
ATOM 2380 C CA . THR A 1 296 ? 10.578 22.173 6.742 1.00 85.44 296 THR A CA 1
ATOM 2381 C C . THR A 1 296 ? 10.093 22.617 8.128 1.00 85.44 296 THR A C 1
ATOM 2383 O O . THR A 1 296 ? 10.865 23.133 8.931 1.00 85.44 296 THR A O 1
ATOM 2386 N N . THR A 1 297 ? 8.815 22.390 8.440 1.00 87.25 297 THR A N 1
ATOM 2387 C CA . THR A 1 297 ? 8.308 22.530 9.813 1.00 87.25 297 THR A CA 1
ATOM 2388 C C . THR A 1 297 ? 8.446 21.209 10.582 1.00 87.25 297 THR A C 1
ATOM 2390 O O . THR A 1 297 ? 8.313 20.137 9.981 1.00 87.25 297 THR A O 1
ATOM 2393 N N . PRO A 1 298 ? 8.595 21.244 11.921 1.00 89.38 298 PRO A N 1
ATOM 2394 C CA . PRO A 1 298 ? 8.488 20.048 12.761 1.00 89.38 298 PRO A CA 1
ATOM 2395 C C . PRO A 1 298 ? 7.176 19.280 12.544 1.00 89.38 298 PRO A C 1
ATOM 2397 O O . PRO A 1 298 ? 7.184 18.053 12.436 1.00 89.38 298 PRO A O 1
ATOM 2400 N N . LYS A 1 299 ? 6.058 20.011 12.399 1.00 86.88 299 LYS A N 1
ATOM 2401 C CA . LYS A 1 299 ? 4.702 19.464 12.226 1.00 86.88 299 LYS A CA 1
ATOM 2402 C C . LYS A 1 299 ? 4.569 18.623 10.939 1.00 86.88 299 LYS A C 1
ATOM 2404 O O . LYS A 1 299 ? 4.019 17.523 10.994 1.00 86.88 299 LYS A O 1
ATOM 2409 N N . GLU A 1 300 ? 5.114 19.068 9.802 1.00 85.94 300 GLU A N 1
ATOM 2410 C CA . GLU A 1 300 ? 5.081 18.279 8.554 1.00 85.94 300 GLU A CA 1
ATOM 2411 C C . GLU A 1 300 ? 6.130 17.153 8.521 1.00 85.94 300 GLU A C 1
ATOM 2413 O O . GLU A 1 300 ? 5.810 16.047 8.076 1.00 85.94 300 GLU A O 1
ATOM 2418 N N . LEU A 1 301 ? 7.348 17.362 9.037 1.00 87.50 301 LEU A N 1
ATOM 2419 C CA . LEU A 1 301 ? 8.364 16.299 9.061 1.00 87.50 301 LEU A CA 1
ATOM 2420 C C . LEU A 1 301 ? 7.926 15.110 9.931 1.00 87.50 301 LEU A C 1
ATOM 2422 O O . LEU A 1 301 ? 8.031 13.957 9.505 1.00 87.50 301 LEU A O 1
ATOM 2426 N N . HIS A 1 302 ? 7.366 15.394 11.111 1.00 90.44 302 HIS A N 1
ATOM 2427 C CA . HIS A 1 302 ? 6.777 14.402 12.017 1.00 90.44 302 HIS A CA 1
ATOM 2428 C C . HIS A 1 302 ? 5.701 13.554 11.336 1.00 90.44 302 HIS A C 1
ATOM 2430 O O . HIS A 1 302 ? 5.752 12.326 11.375 1.00 90.44 302 HIS A O 1
ATOM 2436 N N . LYS A 1 303 ? 4.763 14.208 10.649 1.00 87.44 303 LYS A N 1
ATOM 2437 C CA . LYS A 1 303 ? 3.670 13.584 9.895 1.00 87.44 303 LYS A CA 1
ATOM 2438 C C . LYS A 1 303 ? 4.182 12.615 8.824 1.00 87.44 303 LYS A C 1
ATOM 2440 O O . LYS A 1 303 ? 3.624 11.523 8.686 1.00 87.44 303 LYS A O 1
ATOM 2445 N N . TRP A 1 304 ? 5.259 12.951 8.108 1.00 82.50 304 TRP A N 1
ATOM 2446 C CA . TRP A 1 304 ? 5.884 12.031 7.147 1.00 82.50 304 TRP A CA 1
ATOM 2447 C C . TRP A 1 304 ? 6.604 10.862 7.829 1.00 82.50 304 TRP A C 1
ATOM 2449 O O . TRP A 1 304 ? 6.400 9.720 7.415 1.00 82.50 304 TRP A O 1
ATOM 2459 N N . ILE A 1 305 ? 7.371 11.110 8.899 1.00 82.81 305 ILE A N 1
ATOM 2460 C CA . ILE A 1 305 ? 8.022 10.049 9.692 1.00 82.81 305 ILE A CA 1
ATOM 2461 C C . ILE A 1 305 ? 6.979 9.064 10.230 1.00 82.81 305 ILE A C 1
ATOM 2463 O O . ILE A 1 305 ? 7.108 7.856 10.029 1.00 82.81 305 ILE A O 1
ATOM 2467 N N . LYS A 1 306 ? 5.916 9.578 10.859 1.00 84.69 306 LYS A N 1
ATOM 2468 C CA . LYS A 1 306 ? 4.808 8.776 11.377 1.00 84.69 306 LYS A CA 1
ATOM 2469 C C . LYS A 1 306 ? 4.155 7.955 10.267 1.00 84.69 306 LYS A C 1
ATOM 2471 O O . LYS A 1 306 ? 4.029 6.750 10.420 1.00 84.69 306 LYS A O 1
ATOM 2476 N N . THR A 1 307 ? 3.831 8.568 9.127 1.00 75.31 307 THR A N 1
ATOM 2477 C CA . THR A 1 307 ? 3.240 7.851 7.979 1.00 75.31 307 THR A CA 1
ATOM 2478 C C . THR A 1 307 ? 4.138 6.702 7.492 1.00 75.31 307 THR A C 1
ATOM 2480 O O . THR A 1 307 ? 3.636 5.640 7.130 1.00 75.31 307 THR A O 1
ATOM 2483 N N . MET A 1 308 ? 5.465 6.881 7.504 1.00 72.94 308 MET A N 1
ATOM 2484 C CA . MET A 1 308 ? 6.423 5.832 7.128 1.00 72.94 308 MET A CA 1
ATOM 2485 C C . MET A 1 308 ? 6.527 4.709 8.172 1.00 72.94 308 MET A C 1
ATOM 2487 O O . MET A 1 308 ? 6.631 3.543 7.788 1.00 72.94 308 MET A O 1
ATOM 2491 N N . LEU A 1 309 ? 6.476 5.034 9.467 1.00 77.50 309 LEU A N 1
ATOM 2492 C CA . LEU A 1 309 ? 6.464 4.052 10.558 1.00 77.50 309 LEU A CA 1
ATOM 2493 C C . LEU A 1 309 ? 5.143 3.267 10.593 1.00 77.50 309 LEU A C 1
ATOM 2495 O O . LEU A 1 309 ? 5.173 2.038 10.593 1.00 77.50 309 LEU A O 1
ATOM 2499 N N . ASP A 1 310 ? 3.997 3.950 10.528 1.00 76.62 310 ASP A N 1
ATOM 2500 C CA . ASP A 1 310 ? 2.661 3.340 10.485 1.00 76.62 310 ASP A CA 1
ATOM 2501 C C . ASP A 1 310 ? 2.551 2.354 9.301 1.00 76.62 310 ASP A C 1
ATOM 2503 O O . ASP A 1 310 ? 2.080 1.226 9.464 1.00 76.62 310 ASP A O 1
ATOM 2507 N N . ALA A 1 311 ? 3.065 2.728 8.121 1.00 66.88 311 ALA A N 1
ATOM 2508 C CA . ALA A 1 311 ? 3.123 1.847 6.951 1.00 66.88 311 ALA A CA 1
ATOM 2509 C C . ALA A 1 311 ? 4.090 0.659 7.126 1.00 66.88 311 ALA A C 1
ATOM 2511 O O . ALA A 1 311 ? 3.791 -0.443 6.669 1.00 66.88 311 ALA A O 1
ATOM 2512 N N . TYR A 1 312 ? 5.234 0.846 7.795 1.00 67.38 312 TYR A N 1
ATOM 2513 C CA . TYR A 1 312 ? 6.160 -0.249 8.103 1.00 67.38 312 TYR A CA 1
ATOM 2514 C C . TYR A 1 312 ? 5.533 -1.273 9.061 1.00 67.38 312 TYR A C 1
ATOM 2516 O O . TYR A 1 312 ? 5.617 -2.475 8.808 1.00 67.38 312 TYR A O 1
ATOM 2524 N N . HIS A 1 313 ? 4.858 -0.815 10.119 1.00 69.88 313 HIS A N 1
ATOM 2525 C CA . HIS A 1 313 ? 4.172 -1.698 11.065 1.00 69.88 313 HIS A CA 1
ATOM 2526 C C . HIS A 1 313 ? 2.989 -2.431 10.418 1.00 69.88 313 HIS A C 1
ATOM 2528 O O . HIS A 1 313 ? 2.881 -3.646 10.575 1.00 69.88 313 HIS A O 1
ATOM 2534 N N . LEU A 1 314 ?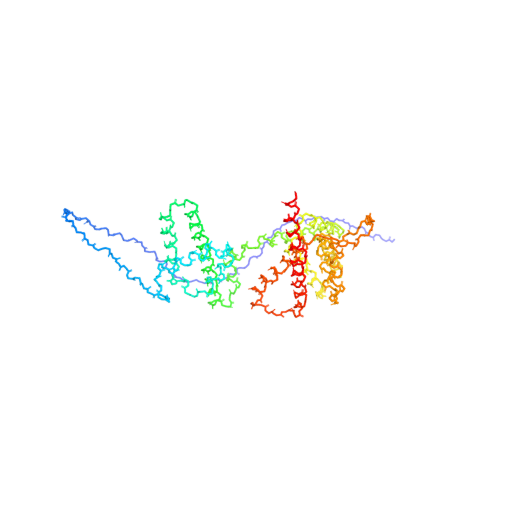 2.173 -1.734 9.617 1.00 64.06 314 LEU A N 1
ATOM 2535 C CA . LEU A 1 314 ? 1.067 -2.346 8.873 1.00 64.06 314 LEU A CA 1
ATOM 2536 C C . LEU A 1 314 ? 1.553 -3.441 7.909 1.00 64.06 314 LEU A C 1
ATOM 2538 O O . LEU A 1 314 ? 0.956 -4.514 7.859 1.00 64.06 314 LEU A O 1
ATOM 2542 N N . ASN A 1 315 ? 2.653 -3.190 7.190 1.00 57.66 315 ASN A N 1
ATOM 2543 C CA . ASN A 1 315 ? 3.260 -4.179 6.300 1.00 57.66 315 ASN A CA 1
ATOM 2544 C C . ASN A 1 315 ? 3.872 -5.353 7.076 1.00 57.66 315 ASN A C 1
ATOM 2546 O O . ASN A 1 315 ? 3.815 -6.480 6.593 1.00 57.66 315 ASN A O 1
ATOM 2550 N N . LYS A 1 316 ? 4.441 -5.127 8.272 1.00 55.84 316 LYS A N 1
ATOM 2551 C CA . LYS A 1 316 ? 5.034 -6.206 9.079 1.00 55.84 316 LYS A CA 1
ATOM 2552 C C . LYS A 1 316 ? 4.007 -7.309 9.362 1.00 55.84 316 LYS A C 1
ATOM 2554 O O . LYS A 1 316 ? 4.282 -8.473 9.083 1.00 55.84 316 LYS A O 1
ATOM 2559 N N . GLU A 1 317 ? 2.811 -6.911 9.802 1.00 51.00 317 GLU A N 1
ATOM 2560 C CA . GLU A 1 317 ? 1.670 -7.801 10.076 1.00 51.00 317 GLU A CA 1
ATOM 2561 C C . GLU A 1 317 ? 1.121 -8.536 8.832 1.00 51.00 317 GLU A C 1
ATOM 2563 O O . GLU A 1 317 ? 0.284 -9.426 8.969 1.00 51.00 317 GLU A O 1
ATOM 2568 N N . GLU A 1 318 ? 1.560 -8.168 7.626 1.00 39.38 318 GLU A N 1
ATOM 2569 C CA . GLU A 1 318 ? 1.254 -8.853 6.362 1.00 39.38 318 GLU A CA 1
ATOM 2570 C C . GLU A 1 318 ? 2.435 -9.737 5.900 1.00 39.38 318 GLU A C 1
ATOM 2572 O O . GLU A 1 318 ? 2.235 -10.824 5.358 1.00 39.38 318 GLU A O 1
ATOM 2577 N N . THR A 1 319 ? 3.680 -9.324 6.174 1.00 39.81 319 THR A N 1
ATOM 2578 C CA . THR A 1 319 ? 4.905 -10.053 5.787 1.00 39.81 319 THR A CA 1
ATOM 2579 C C . THR A 1 319 ? 5.299 -11.214 6.699 1.00 39.81 319 THR A C 1
ATOM 2581 O O . THR A 1 319 ? 6.092 -12.051 6.266 1.00 39.81 319 THR A O 1
ATOM 2584 N N . ASP A 1 320 ? 4.738 -11.332 7.907 1.00 44.06 320 ASP A N 1
ATOM 2585 C CA . ASP A 1 320 ? 4.994 -12.483 8.797 1.00 44.06 320 ASP A CA 1
ATOM 2586 C C . ASP A 1 320 ? 4.498 -13.831 8.195 1.00 44.06 320 ASP A C 1
ATOM 2588 O O . ASP A 1 320 ? 4.857 -14.901 8.684 1.00 44.06 320 ASP A O 1
ATOM 2592 N N . LEU A 1 321 ? 3.755 -13.798 7.076 1.00 39.16 321 LEU A N 1
ATOM 2593 C CA . LEU A 1 321 ? 3.396 -14.959 6.244 1.00 39.16 321 LEU A CA 1
ATOM 2594 C C . LEU A 1 321 ? 4.386 -15.281 5.100 1.00 39.16 321 LEU A C 1
ATOM 2596 O O . LEU A 1 321 ? 4.240 -16.325 4.465 1.00 39.16 321 LEU A O 1
ATOM 2600 N N . MET A 1 322 ? 5.353 -14.410 4.774 1.00 33.28 322 MET A N 1
ATOM 2601 C CA . MET A 1 322 ? 6.151 -14.536 3.539 1.00 33.28 322 MET A CA 1
ATOM 2602 C C . MET A 1 322 ? 7.595 -14.006 3.648 1.00 33.28 322 MET A C 1
ATOM 2604 O O . MET A 1 322 ? 8.020 -13.169 2.857 1.00 33.28 322 MET A O 1
ATOM 2608 N N . GLU A 1 323 ? 8.359 -14.567 4.591 1.00 33.38 323 GLU A N 1
ATOM 2609 C CA . GLU A 1 323 ? 9.830 -14.498 4.706 1.00 33.38 323 GLU A CA 1
ATOM 2610 C C . GLU A 1 323 ? 10.493 -13.101 4.689 1.00 33.38 323 GLU A C 1
ATOM 2612 O O . GLU A 1 323 ? 10.612 -12.462 3.651 1.00 33.38 323 GLU A O 1
ATOM 2617 N N . ALA A 1 324 ? 11.091 -12.720 5.825 1.00 40.38 324 ALA A N 1
ATOM 2618 C CA . ALA A 1 324 ? 12.490 -12.292 6.080 1.00 40.38 324 ALA A CA 1
ATOM 2619 C C . ALA A 1 324 ? 13.460 -11.769 4.965 1.00 40.38 324 ALA A C 1
ATOM 2621 O O . ALA A 1 324 ? 14.655 -11.604 5.228 1.00 40.38 324 ALA A O 1
ATOM 2622 N N . ARG A 1 325 ? 13.042 -11.477 3.729 1.00 41.97 325 ARG A N 1
ATOM 2623 C CA . ARG A 1 325 ? 13.899 -11.303 2.537 1.00 41.97 325 ARG A CA 1
ATOM 2624 C C . ARG A 1 325 ? 14.500 -9.903 2.360 1.00 41.97 325 ARG A C 1
ATOM 2626 O O . ARG A 1 325 ? 14.695 -9.449 1.231 1.00 41.97 325 ARG A O 1
ATOM 2633 N N . ARG A 1 326 ? 14.874 -9.247 3.463 1.00 43.31 326 ARG A N 1
ATOM 2634 C CA . ARG A 1 326 ? 15.984 -8.273 3.509 1.00 43.31 326 ARG A CA 1
ATOM 2635 C C . ARG A 1 326 ? 16.311 -7.881 4.948 1.00 43.31 326 ARG A C 1
ATOM 2637 O O . ARG A 1 326 ? 15.571 -7.135 5.577 1.00 43.31 326 ARG A O 1
ATOM 2644 N N . MET A 1 327 ? 17.475 -8.311 5.440 1.00 35.62 327 MET A N 1
ATOM 2645 C CA . MET A 1 327 ? 18.078 -7.740 6.650 1.00 35.62 327 MET A CA 1
ATOM 2646 C C . MET A 1 327 ? 18.672 -6.369 6.307 1.00 35.62 327 MET A C 1
ATOM 2648 O O . MET A 1 327 ? 19.849 -6.222 5.989 1.00 35.62 327 MET A O 1
ATOM 2652 N N . GLY A 1 328 ? 17.766 -5.398 6.261 1.00 44.72 328 GLY A N 1
ATOM 2653 C CA . GLY A 1 328 ? 17.927 -4.055 5.727 1.00 44.72 328 GLY A CA 1
ATOM 2654 C C . GLY A 1 328 ? 16.535 -3.408 5.723 1.00 44.72 328 GLY A C 1
ATOM 2655 O O . GLY A 1 328 ? 15.800 -3.596 4.761 1.00 44.72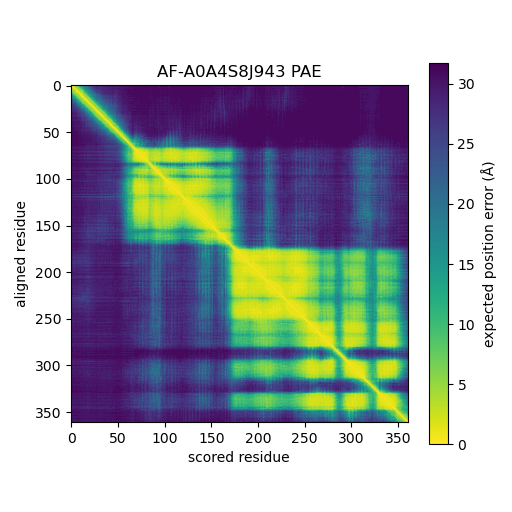 328 GLY A O 1
ATOM 2656 N N . ASP A 1 329 ? 16.111 -2.687 6.764 1.00 56.03 329 ASP A N 1
ATOM 2657 C CA . ASP A 1 329 ? 16.994 -1.959 7.681 1.00 56.03 329 ASP A CA 1
ATOM 2658 C C . ASP A 1 329 ? 16.375 -1.668 9.074 1.00 56.03 329 ASP A C 1
ATOM 2660 O O . ASP A 1 329 ? 15.685 -0.661 9.253 1.00 56.03 329 ASP A O 1
ATOM 2664 N N . PRO A 1 330 ? 16.653 -2.511 10.094 1.00 65.81 330 PRO A N 1
ATOM 2665 C CA . PRO A 1 330 ? 16.271 -2.233 11.482 1.00 65.81 330 PRO A CA 1
ATOM 2666 C C . PRO A 1 330 ? 16.875 -0.933 12.032 1.00 65.81 330 PRO A C 1
ATOM 2668 O O . PRO A 1 330 ? 16.272 -0.294 12.891 1.00 65.81 330 PRO A O 1
ATOM 2671 N N . VAL A 1 331 ? 18.043 -0.511 11.530 1.00 72.50 331 VAL A N 1
ATOM 2672 C CA . VAL A 1 331 ? 18.741 0.695 11.994 1.00 72.50 331 VAL A CA 1
ATOM 2673 C C . VAL A 1 331 ? 18.080 1.952 11.433 1.00 72.50 331 VAL A C 1
ATOM 2675 O O . VAL A 1 331 ? 17.926 2.921 12.169 1.00 72.50 331 VAL A O 1
ATOM 2678 N N . VAL A 1 332 ? 17.624 1.958 10.178 1.00 75.62 332 VAL A N 1
ATOM 2679 C CA . VAL A 1 332 ? 16.844 3.080 9.621 1.00 75.62 332 VAL A CA 1
ATOM 2680 C C . VAL A 1 332 ? 15.464 3.193 10.264 1.00 75.62 332 VAL A C 1
ATOM 2682 O O . VAL A 1 332 ? 15.033 4.314 10.523 1.00 75.62 332 VAL A O 1
ATOM 2685 N N . ILE A 1 333 ? 14.797 2.082 10.596 1.00 80.69 333 ILE A N 1
ATOM 2686 C CA . ILE A 1 333 ? 13.548 2.141 11.375 1.00 80.69 333 ILE A CA 1
ATOM 2687 C C . ILE A 1 333 ? 13.813 2.704 12.779 1.00 80.69 333 ILE A C 1
ATOM 2689 O O . ILE A 1 333 ? 13.099 3.610 13.204 1.00 80.69 333 ILE A O 1
ATOM 2693 N N . GLN A 1 334 ? 14.887 2.280 13.455 1.00 80.38 334 GLN A N 1
ATOM 2694 C CA . GLN A 1 334 ? 15.279 2.862 14.743 1.00 80.38 334 GLN A CA 1
ATOM 2695 C C . GLN A 1 334 ? 15.652 4.352 14.623 1.00 80.38 334 GLN A C 1
ATOM 2697 O O . GLN A 1 334 ? 15.267 5.146 15.475 1.00 80.38 334 GLN A O 1
ATOM 2702 N N . ARG A 1 335 ? 16.350 4.767 13.554 1.00 84.88 335 ARG A N 1
ATOM 2703 C CA . ARG A 1 335 ? 16.662 6.184 13.280 1.00 84.88 335 ARG A CA 1
ATOM 2704 C C . ARG A 1 335 ? 15.396 7.005 13.013 1.00 84.88 335 ARG A C 1
ATOM 2706 O O . ARG A 1 335 ? 15.314 8.125 13.501 1.00 84.88 335 ARG A O 1
ATOM 2713 N N . LEU A 1 336 ? 14.412 6.470 12.282 1.00 84.25 336 LEU A N 1
ATOM 2714 C CA . LEU A 1 336 ? 13.103 7.110 12.089 1.00 84.25 336 LEU A CA 1
ATOM 2715 C C . LEU A 1 336 ? 12.335 7.242 13.410 1.00 84.25 336 LEU A C 1
ATOM 2717 O O . LEU A 1 336 ? 11.741 8.285 13.656 1.00 84.25 336 LEU A O 1
ATOM 2721 N N . PHE A 1 337 ? 12.367 6.213 14.258 1.00 85.44 337 PHE A N 1
ATOM 2722 C CA . PHE A 1 337 ? 11.721 6.233 15.570 1.00 85.44 337 PHE A CA 1
ATOM 2723 C C . PHE A 1 337 ? 12.352 7.281 16.499 1.00 85.44 337 PHE A C 1
ATOM 2725 O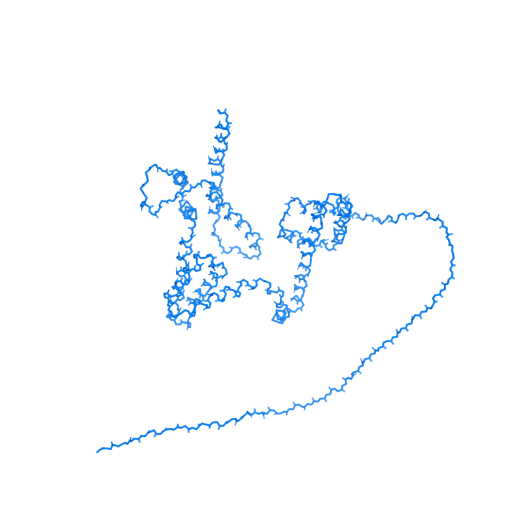 O . PHE A 1 337 ? 11.641 8.138 17.010 1.00 85.44 337 PHE A O 1
ATOM 2732 N N . ILE A 1 338 ? 13.685 7.311 16.601 1.00 88.44 338 ILE A N 1
ATOM 2733 C CA . ILE A 1 338 ? 14.417 8.336 17.364 1.00 88.44 338 ILE A CA 1
ATOM 2734 C C . ILE A 1 338 ? 14.106 9.744 16.827 1.00 88.44 338 ILE A C 1
ATOM 2736 O O . ILE A 1 338 ? 13.788 10.637 17.603 1.00 88.44 338 ILE A O 1
ATOM 2740 N N . LEU A 1 339 ? 14.124 9.947 15.501 1.00 88.31 339 LEU A N 1
ATOM 2741 C CA . LEU A 1 339 ? 13.757 11.238 14.902 1.00 88.31 339 LEU A CA 1
ATOM 2742 C C . LEU A 1 339 ? 12.303 11.637 15.218 1.00 88.31 339 LEU A C 1
ATOM 2744 O O . LEU A 1 339 ? 12.042 12.819 15.414 1.00 88.31 339 LEU A O 1
ATOM 2748 N N . LYS A 1 340 ? 11.360 10.686 15.294 1.00 91.31 340 LYS A N 1
ATOM 2749 C CA . LYS A 1 340 ? 9.979 10.958 15.727 1.00 91.31 340 LYS A CA 1
ATOM 2750 C C . LYS A 1 340 ? 9.948 11.466 17.169 1.00 91.31 340 LYS A C 1
ATOM 2752 O O . LYS A 1 340 ? 9.328 12.498 17.410 1.00 91.31 340 LYS A O 1
ATOM 2757 N N . GLU A 1 341 ? 10.597 10.755 18.090 1.00 90.25 341 GLU A N 1
ATOM 2758 C CA . GLU A 1 341 ? 10.610 11.092 19.519 1.00 90.25 341 GLU A CA 1
ATOM 2759 C C . GLU A 1 341 ? 11.256 12.461 19.761 1.00 90.25 341 GLU A C 1
ATOM 2761 O O . GLU A 1 341 ? 10.613 13.331 20.341 1.00 90.25 341 GLU A O 1
ATOM 2766 N N . THR A 1 342 ? 12.448 12.722 19.209 1.00 89.69 342 THR A N 1
ATOM 2767 C CA . THR A 1 342 ? 13.109 14.037 19.312 1.00 89.69 342 THR A CA 1
ATOM 2768 C C . THR A 1 342 ? 12.213 15.175 18.807 1.00 89.69 342 THR A C 1
ATOM 2770 O O . THR A 1 342 ? 12.141 16.230 19.432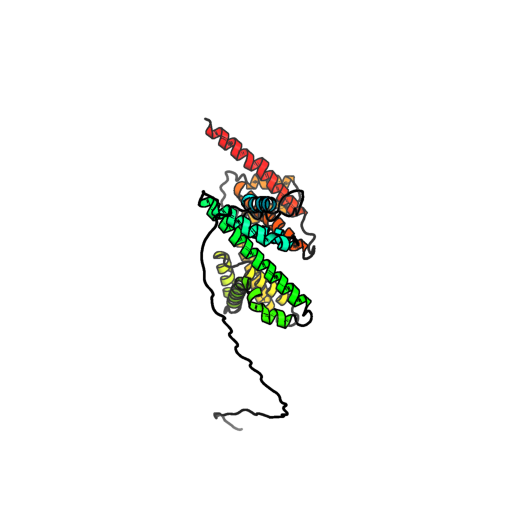 1.00 89.69 342 THR A O 1
ATOM 2773 N N . ILE A 1 343 ? 11.472 14.976 17.709 1.00 90.25 343 ILE A N 1
ATOM 2774 C CA . ILE A 1 343 ? 10.551 16.001 17.195 1.00 90.25 343 ILE A CA 1
ATOM 2775 C C . ILE A 1 343 ? 9.338 16.190 18.122 1.00 90.25 343 ILE A C 1
ATOM 2777 O O . ILE A 1 343 ? 8.930 17.328 18.358 1.00 90.25 343 ILE A O 1
ATOM 2781 N N . GLU A 1 344 ? 8.773 15.112 18.668 1.00 89.12 344 GLU A N 1
ATOM 2782 C CA . GLU A 1 344 ? 7.659 15.173 19.626 1.00 89.12 344 GLU A CA 1
ATOM 2783 C C . GLU A 1 344 ? 8.053 15.856 20.947 1.00 89.12 344 GLU A C 1
ATOM 2785 O O . GLU A 1 344 ? 7.279 16.660 21.475 1.00 89.12 344 GLU A O 1
ATOM 2790 N N . GLU A 1 345 ? 9.249 15.578 21.465 1.00 87.31 345 GLU A N 1
ATOM 2791 C CA . GLU A 1 345 ? 9.713 16.096 22.755 1.00 87.31 345 GLU A CA 1
ATOM 2792 C C . GLU A 1 345 ? 10.308 17.507 22.668 1.00 87.31 345 GLU A C 1
ATOM 2794 O O . GLU A 1 345 ? 9.902 18.378 23.436 1.00 87.31 345 GLU A O 1
ATOM 2799 N N . GLU A 1 346 ? 11.232 17.765 21.738 1.00 86.19 346 GLU A N 1
ATOM 2800 C CA . GLU A 1 346 ? 11.946 19.050 21.674 1.00 86.19 346 GLU A CA 1
ATOM 2801 C C . GLU A 1 346 ? 11.166 20.122 20.901 1.00 86.19 346 GLU A C 1
ATOM 2803 O O . GLU A 1 346 ? 11.150 21.280 21.309 1.00 86.19 346 GLU A O 1
ATOM 2808 N N . TYR A 1 347 ? 10.495 19.760 19.800 1.00 85.06 347 TYR A N 1
ATOM 2809 C CA . TYR A 1 347 ? 9.958 20.746 18.847 1.00 85.06 347 TYR A CA 1
ATOM 2810 C C . TYR A 1 347 ? 8.432 20.874 18.858 1.00 85.06 347 TYR A C 1
ATOM 2812 O O . TYR A 1 347 ? 7.911 21.915 18.462 1.00 85.06 347 TYR A O 1
ATOM 2820 N N . MET A 1 348 ? 7.699 19.850 19.303 1.00 81.12 348 MET A N 1
ATOM 2821 C CA . MET A 1 348 ? 6.231 19.891 19.374 1.00 81.12 348 MET A CA 1
ATOM 2822 C C . MET A 1 348 ? 5.742 20.310 20.766 1.00 81.12 348 MET A C 1
ATOM 2824 O O . MET A 1 348 ? 4.892 21.196 20.860 1.00 81.12 348 MET A O 1
ATOM 2828 N N . ARG A 1 349 ? 6.315 19.754 21.846 1.00 72.81 349 ARG A N 1
ATOM 2829 C CA . ARG A 1 349 ? 5.958 20.110 23.236 1.00 72.81 349 ARG A CA 1
ATOM 2830 C C . ARG A 1 349 ? 6.221 21.592 23.546 1.00 72.81 349 ARG A C 1
ATOM 2832 O O . ARG A 1 349 ? 5.342 22.276 24.070 1.00 72.81 349 ARG A O 1
ATOM 2839 N N . GLN A 1 350 ? 7.369 22.115 23.102 1.00 59.25 350 GLN A N 1
ATOM 2840 C CA . GLN A 1 350 ? 7.727 23.532 23.248 1.00 59.25 350 GLN A CA 1
ATOM 2841 C C . GLN A 1 350 ? 6.814 24.501 22.476 1.00 59.25 350 GLN A C 1
ATOM 2843 O O . GLN A 1 350 ? 6.817 25.690 22.786 1.00 59.25 350 GLN A O 1
ATOM 2848 N N . LEU A 1 351 ? 6.060 24.043 21.466 1.00 56.75 351 LEU A N 1
ATOM 2849 C CA . LEU A 1 351 ? 5.083 24.898 20.780 1.00 56.75 351 LEU A CA 1
ATOM 2850 C C . LEU A 1 351 ? 3.823 25.057 21.629 1.00 56.75 351 LEU A C 1
ATOM 2852 O O . LEU A 1 351 ? 3.427 26.188 21.886 1.00 56.75 351 LEU A O 1
ATOM 2856 N N . SER A 1 352 ? 3.264 23.960 22.152 1.00 55.59 352 SER A N 1
ATOM 2857 C CA . SER A 1 352 ? 2.134 24.034 23.091 1.00 55.59 352 SER A CA 1
ATOM 2858 C C . SER A 1 352 ? 2.463 24.877 24.325 1.00 55.59 352 SER A C 1
ATOM 2860 O O . SER A 1 352 ? 1.663 25.718 24.710 1.00 55.59 352 SER A O 1
ATOM 2862 N N . GLU A 1 353 ? 3.661 24.728 24.899 1.00 54.47 353 GLU A N 1
ATOM 2863 C CA . GLU A 1 353 ? 4.071 25.477 26.095 1.00 54.47 353 GLU A CA 1
ATOM 2864 C C . GLU A 1 353 ? 4.251 26.987 25.847 1.00 54.47 353 GLU A C 1
ATOM 2866 O O . GLU A 1 353 ? 4.123 27.762 26.793 1.00 54.47 353 GLU A O 1
ATOM 2871 N N . LYS A 1 354 ? 4.505 27.417 24.600 1.00 53.50 354 LYS A N 1
ATOM 2872 C CA . LYS A 1 354 ? 4.579 28.838 24.201 1.00 53.50 354 LYS A CA 1
ATOM 2873 C C . LYS A 1 354 ? 3.212 29.404 23.818 1.00 53.50 354 LYS A C 1
ATOM 2875 O O . LYS A 1 354 ? 2.866 30.490 24.273 1.00 53.50 354 LYS A O 1
ATOM 2880 N N . GLU A 1 355 ? 2.416 28.645 23.061 1.00 53.62 355 GLU A N 1
ATOM 2881 C CA . GLU A 1 355 ? 1.025 28.987 22.723 1.00 53.62 355 GLU A CA 1
ATOM 2882 C C . GLU A 1 355 ? 0.188 29.189 24.018 1.00 53.62 355 GLU A C 1
ATOM 2884 O O . GLU A 1 355 ? -0.611 30.121 24.107 1.00 53.62 355 GLU A O 1
ATOM 2889 N N . ASP A 1 356 ? 0.451 28.405 25.077 1.00 51.34 356 ASP A N 1
ATOM 2890 C CA . ASP A 1 356 ? -0.146 28.573 26.414 1.00 51.34 356 ASP A CA 1
ATOM 2891 C C . ASP A 1 356 ? 0.386 29.777 27.225 1.00 51.34 356 ASP A C 1
ATOM 2893 O O . ASP A 1 356 ? -0.203 30.119 28.252 1.00 51.34 356 ASP A O 1
ATOM 2897 N N . GLN A 1 357 ? 1.494 30.407 26.832 1.00 49.53 357 GLN A N 1
ATOM 2898 C CA . GLN A 1 357 ? 2.082 31.556 27.540 1.00 49.53 357 GLN A CA 1
ATOM 2899 C C . GLN A 1 357 ? 1.677 32.881 26.887 1.00 49.53 357 GLN A C 1
ATOM 2901 O O . GLN A 1 357 ? 1.195 33.767 27.587 1.00 49.53 357 GLN A O 1
ATOM 2906 N N . GLU A 1 358 ? 1.752 32.981 25.556 1.00 48.16 358 GLU A N 1
ATOM 2907 C CA . GLU A 1 358 ? 1.270 34.158 24.811 1.00 48.16 358 GLU A CA 1
ATOM 2908 C C . GLU A 1 358 ? -0.254 34.349 24.946 1.00 48.16 358 GLU A C 1
ATOM 2910 O O . GLU A 1 358 ? -0.752 35.468 24.878 1.00 48.16 358 GLU A O 1
ATOM 2915 N N . GLY A 1 359 ? -1.011 33.279 25.219 1.00 46.28 359 GLY A N 1
ATOM 2916 C CA . GLY A 1 359 ? -2.443 33.351 25.534 1.00 46.28 359 GLY A CA 1
ATOM 2917 C C . GLY A 1 359 ? -2.794 33.864 26.943 1.00 46.28 359 GLY A C 1
ATOM 2918 O O . GLY A 1 359 ? -3.944 33.689 27.358 1.00 46.28 359 GLY A O 1
ATOM 2919 N N . LYS A 1 360 ? -1.834 34.409 27.710 1.00 49.09 360 LYS A N 1
ATOM 2920 C CA . LYS A 1 360 ? -2.019 34.835 29.116 1.00 49.09 360 LYS A CA 1
ATOM 2921 C C . LYS A 1 360 ? -1.457 36.232 29.467 1.00 49.09 360 LYS A C 1
ATOM 2923 O O . LYS A 1 360 ? -1.525 36.589 30.644 1.00 49.09 360 LYS A O 1
ATOM 2928 N N . GLU A 1 361 ? -0.957 37.007 28.497 1.00 38.50 361 GLU A N 1
ATOM 2929 C CA . GLU A 1 361 ? -0.619 38.445 28.652 1.00 38.50 361 GLU A CA 1
ATOM 2930 C C . GLU A 1 361 ? -1.722 39.374 28.105 1.00 38.50 361 GLU A C 1
ATOM 2932 O O . GLU A 1 361 ? -2.343 39.028 27.074 1.00 38.50 361 GLU A O 1
#

InterPro domains:
  IPR040320 Uncharacterized protein At4g37920-like [PTHR31755] (175-350)
  IPR059290 Domain of unknown function DUF8246 [PF26740] (68-174)

Radius of gyration: 34.78 Å; Cα contacts (8 Å, |Δi|>4): 171; chains: 1; bounding box: 91×85×111 Å

Mean predicted aligned error: 20.63 Å